Protein AF-A0A564S3S3-F1 (afdb_monomer)

Radius of gyration: 20.47 Å; Cα contacts (8 Å, |Δi|>4): 289; chains: 1; bounding box: 47×41×64 Å

Sequence (214 aa):
MKKVRKYLARIIACILSMATLLVVAPVANASVPDAQSDGYVPCAVPSVDTELENLLWKIVDVGEYFSFEGDRLTVSLSEEQLKTDYGFSDAEYVFLVDNVLNPPTEDIQDIESLPTIYASCSGVYISYIDFTVGFTAALFAASSVSPAALAAAFTAVASAISGPVGTIIAGGVAVLGIGFFADLATKIIGAVAQGKGVCLTLAWEFPPLKSEIM

Organism: Bifidobacterium longum subsp. infantis (NCBI:txid1682)

Foldseek 3Di:
DVVVVVVVVVVVVVVVVVPPDPPPDPPPPPPPPPPPDPPDDAPPQDADDPVLLLLLVLLLVQLLQWDDPFLFIDGPDDPCCSCPVSNDDPVSVCCLVCQQRPQDPDPLPPPPDQDPDDDVFSAHKQALVNCVDHSVVSLLSSLVNALSSNLRSQSSSLVRDDDSLSVQSSCTSVLQNSVNSPVVSVLSPVLNVVNWIKHWHADPDPSRIDIDTD

Structure (mmCIF, N/CA/C/O backbone):
data_AF-A0A564S3S3-F1
#
_entry.id   AF-A0A564S3S3-F1
#
loop_
_atom_site.group_PDB
_atom_site.id
_atom_site.type_symbol
_atom_site.label_atom_id
_atom_site.label_alt_id
_atom_site.label_comp_id
_atom_site.label_asym_id
_atom_site.label_entity_id
_atom_site.label_seq_id
_atom_site.pdbx_PDB_ins_code
_atom_site.Cartn_x
_atom_site.Cartn_y
_atom_site.Cartn_z
_atom_site.occupancy
_atom_site.B_iso_or_equiv
_atom_site.auth_seq_id
_atom_site.auth_comp_id
_atom_site.auth_asym_id
_atom_site.auth_atom_id
_atom_site.pdbx_PDB_model_num
ATOM 1 N N . MET A 1 1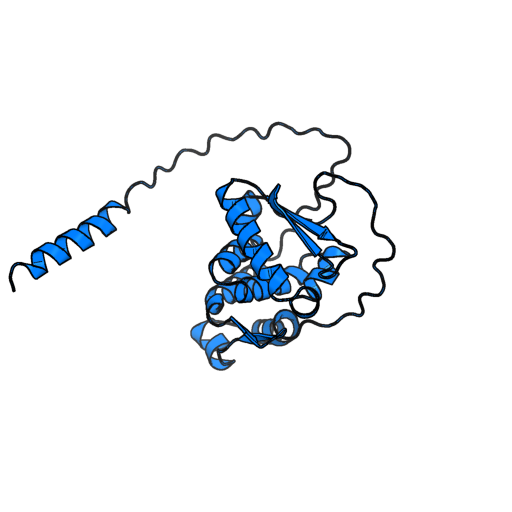 ? 23.053 -25.509 35.587 1.00 51.56 1 MET A N 1
ATOM 2 C CA . MET A 1 1 ? 22.698 -24.074 35.433 1.00 51.56 1 MET A CA 1
ATOM 3 C C . MET A 1 1 ? 23.827 -23.150 34.926 1.00 51.56 1 MET A C 1
ATOM 5 O O . MET A 1 1 ? 23.512 -22.119 34.352 1.00 51.56 1 MET A O 1
ATOM 9 N N . LYS A 1 2 ? 25.130 -23.483 35.039 1.00 44.03 2 LYS A N 1
ATOM 10 C CA . LYS A 1 2 ? 26.231 -22.613 34.537 1.00 44.03 2 LYS A CA 1
ATOM 11 C C . LYS A 1 2 ? 26.508 -22.672 33.017 1.00 44.03 2 LYS A C 1
ATOM 13 O O . LYS A 1 2 ? 27.094 -21.736 32.485 1.00 44.03 2 LYS A O 1
ATOM 18 N N . LYS A 1 3 ? 26.096 -23.732 32.304 1.00 44.31 3 LYS A N 1
ATOM 19 C CA . LYS A 1 3 ? 26.320 -23.866 30.845 1.00 44.31 3 LYS A CA 1
ATOM 20 C C . LYS A 1 3 ? 25.333 -23.048 29.995 1.00 44.31 3 LYS A C 1
ATOM 22 O O . LYS A 1 3 ? 25.752 -22.455 29.013 1.00 44.31 3 LYS A O 1
ATOM 27 N N . VAL A 1 4 ? 24.073 -22.922 30.418 1.00 48.22 4 VAL A N 1
ATOM 28 C CA . VAL A 1 4 ? 23.027 -22.180 29.680 1.00 48.22 4 VAL A CA 1
ATOM 29 C C . VAL A 1 4 ? 23.296 -20.663 29.671 1.00 48.22 4 VAL A C 1
ATOM 31 O O . VAL A 1 4 ? 23.146 -20.017 28.639 1.00 48.22 4 VAL A O 1
ATOM 34 N N . ARG A 1 5 ? 23.842 -20.106 30.766 1.00 43.06 5 ARG A N 1
ATOM 35 C CA . ARG A 1 5 ? 24.278 -18.694 30.834 1.00 43.06 5 ARG A CA 1
ATOM 36 C C . ARG A 1 5 ? 25.428 -18.347 29.878 1.00 43.06 5 ARG A C 1
ATOM 38 O O . ARG A 1 5 ? 25.493 -17.217 29.413 1.00 43.06 5 ARG A O 1
ATOM 45 N N . LYS A 1 6 ? 26.318 -19.298 29.556 1.00 46.81 6 LYS A N 1
ATOM 46 C CA . LYS A 1 6 ? 27.410 -19.072 28.585 1.00 46.81 6 LYS A CA 1
ATOM 47 C C . LYS A 1 6 ? 26.921 -19.066 27.133 1.00 46.81 6 LYS A C 1
ATOM 49 O O . LYS A 1 6 ? 27.525 -18.386 26.312 1.00 46.81 6 LYS A O 1
ATOM 54 N N . TYR A 1 7 ? 25.847 -19.794 26.827 1.00 46.72 7 TYR A N 1
ATOM 55 C CA . TYR A 1 7 ? 25.241 -19.797 25.493 1.00 46.72 7 TYR A CA 1
ATOM 56 C C . TYR A 1 7 ? 24.404 -18.536 25.242 1.00 46.72 7 TYR A C 1
ATOM 58 O O . TYR A 1 7 ? 24.563 -17.910 24.201 1.00 46.72 7 TYR A O 1
ATOM 66 N N . LEU A 1 8 ? 23.624 -18.086 26.231 1.00 48.09 8 LEU A N 1
ATOM 67 C CA . LEU A 1 8 ? 22.872 -16.825 26.149 1.00 48.09 8 LEU A CA 1
ATOM 68 C C . LEU A 1 8 ? 23.781 -15.594 25.993 1.00 48.09 8 LEU A C 1
ATOM 70 O O . LEU A 1 8 ? 23.505 -14.736 25.163 1.00 48.09 8 LEU A O 1
ATOM 74 N N . ALA A 1 9 ? 24.914 -15.541 26.703 1.00 46.22 9 ALA A N 1
ATOM 75 C CA . ALA A 1 9 ? 25.875 -14.443 26.559 1.00 46.22 9 ALA A CA 1
ATOM 76 C C . ALA A 1 9 ? 26.553 -14.395 25.174 1.00 46.22 9 ALA A C 1
ATOM 78 O O . ALA A 1 9 ? 26.921 -13.321 24.710 1.00 46.22 9 ALA A O 1
ATOM 79 N N . ARG A 1 10 ? 26.703 -15.542 24.494 1.00 48.59 10 ARG A N 1
ATOM 80 C CA . ARG A 1 10 ? 27.265 -15.603 23.134 1.00 48.59 10 ARG A CA 1
ATOM 81 C C . ARG A 1 10 ? 26.260 -15.193 22.060 1.00 48.59 10 ARG A C 1
ATOM 83 O O . ARG A 1 10 ? 26.657 -14.543 21.105 1.00 48.59 10 ARG A O 1
ATOM 90 N N . ILE A 1 11 ? 24.978 -15.511 22.238 1.00 52.41 11 ILE A N 1
ATOM 91 C CA . ILE A 1 11 ? 23.919 -15.112 21.295 1.00 52.41 11 ILE A CA 1
ATOM 92 C C . ILE A 1 11 ? 23.678 -13.597 21.371 1.00 52.41 11 ILE A C 1
ATOM 94 O O . ILE A 1 11 ? 23.595 -12.943 20.337 1.00 52.41 11 ILE A O 1
ATOM 98 N N . ILE A 1 12 ? 23.687 -13.014 22.576 1.00 51.81 12 ILE A N 1
ATOM 99 C CA . ILE A 1 12 ? 23.571 -11.556 22.757 1.00 51.81 12 ILE A CA 1
ATOM 100 C C . ILE A 1 12 ? 24.795 -10.824 22.170 1.00 51.81 12 ILE A C 1
ATOM 102 O O . ILE A 1 12 ? 24.643 -9.769 21.562 1.00 51.81 12 ILE A O 1
ATOM 106 N N . ALA A 1 13 ? 25.996 -11.409 22.255 1.00 43.31 13 ALA A N 1
ATOM 107 C CA . ALA A 1 13 ? 27.196 -10.843 21.632 1.00 43.31 13 ALA A CA 1
ATOM 108 C C . ALA A 1 13 ? 27.172 -10.897 20.089 1.00 43.31 13 ALA A C 1
ATOM 110 O O . 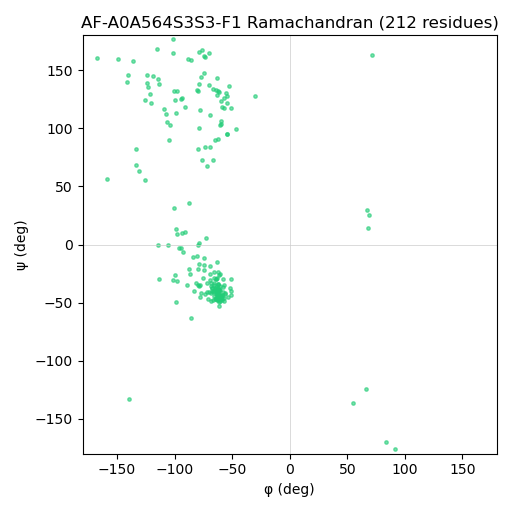ALA A 1 13 ? 27.713 -9.999 19.449 1.00 43.31 13 ALA A O 1
ATOM 111 N N . CYS A 1 14 ? 26.522 -11.896 19.481 1.00 41.00 14 CYS A N 1
ATOM 112 C CA . CYS A 1 14 ? 26.370 -11.960 18.022 1.00 41.00 14 CYS A CA 1
ATOM 113 C C . CYS A 1 14 ? 25.382 -10.916 17.483 1.00 41.00 14 CYS A C 1
ATOM 115 O O . CYS A 1 14 ? 25.611 -10.387 16.401 1.00 41.00 14 CYS A O 1
ATOM 117 N N . ILE A 1 15 ? 24.336 -10.571 18.242 1.00 48.75 15 ILE A N 1
ATOM 118 C CA . ILE A 1 15 ? 23.351 -9.558 17.826 1.00 48.75 15 ILE A CA 1
ATOM 119 C C . ILE A 1 15 ? 23.899 -8.136 18.058 1.00 48.75 15 ILE A C 1
ATOM 121 O O . ILE A 1 15 ? 23.704 -7.261 17.220 1.00 48.75 15 ILE A O 1
ATOM 125 N N . LEU A 1 16 ? 24.684 -7.908 19.122 1.00 40.72 16 LEU A N 1
ATOM 126 C CA . LEU A 1 16 ? 25.353 -6.616 19.350 1.00 40.72 16 LEU A CA 1
ATOM 127 C C . LEU A 1 16 ? 26.567 -6.360 18.440 1.00 40.72 16 LEU A C 1
ATOM 129 O O . LEU A 1 16 ? 26.915 -5.205 18.220 1.00 40.72 16 LEU A O 1
ATOM 133 N N . SER A 1 17 ? 27.199 -7.395 17.877 1.00 38.41 17 SER A N 1
ATOM 134 C CA . SER A 1 17 ? 28.335 -7.221 16.953 1.00 38.41 17 SER A CA 1
ATOM 135 C C . SER A 1 17 ? 27.919 -6.864 15.521 1.00 38.41 17 SER A C 1
ATOM 137 O O . SER A 1 17 ? 28.784 -6.517 14.718 1.00 38.41 17 SER A O 1
ATOM 139 N N . MET A 1 18 ? 26.629 -6.945 15.187 1.00 42.50 18 MET A N 1
ATOM 140 C CA . MET A 1 18 ? 26.110 -6.587 13.860 1.00 42.50 18 MET A CA 1
ATOM 141 C C . MET A 1 18 ? 25.595 -5.135 13.801 1.00 42.50 18 MET A C 1
ATOM 143 O O . MET A 1 18 ? 25.221 -4.660 12.735 1.00 42.50 18 MET A O 1
ATOM 147 N N . ALA A 1 19 ? 25.624 -4.410 14.929 1.00 44.41 19 ALA A N 1
ATOM 148 C CA . ALA A 1 19 ? 25.091 -3.052 15.070 1.00 44.41 19 ALA A CA 1
ATOM 149 C C . ALA A 1 19 ? 26.141 -1.923 14.957 1.00 44.41 19 ALA A C 1
ATOM 151 O O . ALA A 1 19 ? 25.819 -0.764 15.203 1.00 44.41 19 ALA A O 1
ATOM 152 N N . THR A 1 20 ? 27.389 -2.204 14.570 1.00 45.41 20 THR A N 1
ATOM 153 C CA . THR A 1 20 ? 28.404 -1.152 14.368 1.00 45.41 20 THR A CA 1
ATOM 154 C C . THR A 1 20 ? 29.161 -1.345 13.065 1.00 45.41 20 THR A C 1
ATOM 156 O O . THR A 1 20 ? 30.262 -1.884 13.059 1.00 45.41 20 THR A O 1
ATOM 159 N N . LEU A 1 21 ? 28.560 -0.884 11.969 1.00 37.53 21 LEU A N 1
ATOM 160 C CA . LEU A 1 21 ? 29.248 -0.403 10.765 1.00 37.53 21 LEU A CA 1
ATOM 161 C C . LEU A 1 21 ? 28.285 0.513 9.986 1.00 37.53 21 LEU A C 1
ATOM 163 O O . LEU A 1 21 ? 27.996 0.307 8.814 1.00 37.53 21 LEU A O 1
ATOM 167 N N . LEU A 1 22 ? 27.792 1.563 10.653 1.00 36.25 22 LEU A N 1
ATOM 168 C CA . LEU A 1 22 ? 27.404 2.789 9.955 1.00 36.25 22 LEU A CA 1
ATOM 169 C C . LEU A 1 22 ? 28.704 3.500 9.560 1.00 36.25 22 LEU A C 1
ATOM 171 O O . LEU A 1 22 ? 29.215 4.361 10.273 1.00 36.25 22 LEU A O 1
ATOM 175 N N . VAL A 1 23 ? 29.277 3.094 8.429 1.00 34.69 23 VAL A N 1
ATOM 176 C CA . VAL A 1 23 ? 30.159 3.989 7.684 1.00 34.69 23 VAL A CA 1
ATOM 177 C C . VAL A 1 23 ? 29.222 4.918 6.936 1.00 34.69 23 VAL A C 1
ATOM 179 O O . VAL A 1 23 ? 28.651 4.545 5.915 1.00 34.69 23 VAL A O 1
ATOM 182 N N . VAL A 1 24 ? 29.035 6.123 7.468 1.00 43.31 24 VAL A N 1
ATOM 183 C CA . VAL A 1 24 ? 28.556 7.242 6.659 1.00 43.31 24 VAL A CA 1
ATOM 184 C C . VAL A 1 24 ? 29.663 7.497 5.643 1.00 43.31 24 VAL A C 1
ATOM 186 O O . VAL A 1 24 ? 30.634 8.199 5.922 1.00 43.31 24 VAL A O 1
ATOM 189 N N . ALA A 1 25 ? 29.582 6.835 4.490 1.00 34.41 25 ALA A N 1
ATOM 190 C CA . ALA A 1 25 ? 30.352 7.264 3.343 1.00 34.41 25 ALA A CA 1
ATOM 191 C C . ALA A 1 25 ? 29.851 8.675 3.000 1.00 34.41 25 ALA A C 1
ATOM 193 O O . ALA A 1 25 ? 28.633 8.880 2.954 1.00 34.41 25 ALA A O 1
ATOM 194 N N . PRO A 1 26 ? 30.734 9.6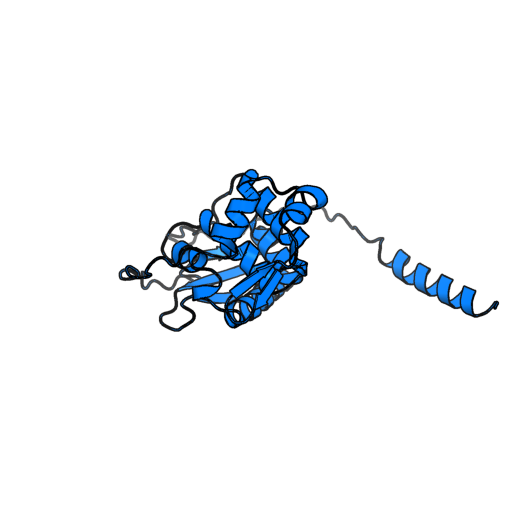66 2.790 1.00 35.78 26 PRO A N 1
ATOM 195 C CA . PRO A 1 26 ? 30.295 10.891 2.152 1.00 35.78 26 PRO A CA 1
ATOM 196 C C . PRO A 1 26 ? 29.645 10.484 0.831 1.00 35.78 26 PRO A C 1
ATOM 198 O O . PRO A 1 26 ? 30.240 9.726 0.060 1.00 35.78 26 PRO A O 1
ATOM 201 N N . VAL A 1 27 ? 28.418 10.947 0.598 1.00 37.12 27 VAL A N 1
ATOM 202 C CA . VAL A 1 27 ? 27.808 10.933 -0.727 1.00 37.12 27 VAL A CA 1
ATOM 203 C C . VAL A 1 27 ? 28.776 11.662 -1.653 1.00 37.12 27 VAL A C 1
ATOM 205 O O . VAL A 1 27 ? 28.836 12.887 -1.702 1.00 37.12 27 VAL A O 1
ATOM 208 N N . ALA A 1 28 ? 29.628 10.903 -2.338 1.00 30.55 28 ALA A N 1
ATOM 209 C CA . ALA A 1 28 ? 30.254 11.399 -3.538 1.00 30.55 28 ALA A CA 1
ATOM 210 C C . ALA A 1 28 ? 29.078 11.736 -4.448 1.00 30.55 28 ALA A C 1
ATOM 212 O O . ALA A 1 28 ? 28.270 10.850 -4.727 1.00 30.55 28 ALA A O 1
ATOM 213 N N . ASN A 1 29 ? 28.941 13.011 -4.820 1.00 37.81 29 ASN A N 1
ATOM 214 C CA . ASN A 1 29 ? 28.028 13.439 -5.868 1.00 37.81 29 ASN A CA 1
ATOM 215 C C . ASN A 1 29 ? 28.238 12.497 -7.053 1.00 37.81 29 ASN A C 1
ATOM 217 O O . ASN A 1 29 ? 29.198 12.659 -7.811 1.00 37.81 29 ASN A O 1
ATOM 221 N N . ALA A 1 30 ? 27.361 11.503 -7.193 1.00 30.91 30 ALA A N 1
ATOM 222 C CA . ALA A 1 30 ? 27.202 10.799 -8.438 1.00 30.91 30 ALA A CA 1
ATOM 223 C C . ALA A 1 30 ? 26.766 11.892 -9.401 1.00 30.91 30 ALA A C 1
ATOM 225 O O . ALA A 1 30 ? 25.655 12.413 -9.326 1.00 30.91 30 ALA A O 1
ATOM 226 N N . SER A 1 31 ? 27.714 12.339 -10.216 1.00 33.47 31 SER A N 1
ATOM 227 C CA . SER A 1 31 ? 27.409 13.145 -11.377 1.00 33.47 31 SER A CA 1
ATOM 228 C C . SER A 1 31 ? 26.494 12.251 -12.193 1.00 33.47 31 SER A C 1
ATOM 230 O O . SER A 1 31 ? 26.945 11.242 -12.734 1.00 33.47 31 SER A O 1
ATOM 232 N N . VAL A 1 32 ? 25.196 12.551 -12.164 1.00 36.44 32 VAL A N 1
ATOM 233 C CA . VAL A 1 32 ? 24.233 11.975 -13.093 1.00 36.44 32 VAL A CA 1
ATOM 234 C C . VAL A 1 32 ? 24.854 12.202 -14.468 1.00 36.44 32 VAL A C 1
ATOM 236 O O . VAL A 1 32 ? 25.135 13.359 -14.796 1.00 36.44 32 VAL A O 1
ATOM 239 N N . PRO A 1 33 ? 25.187 11.154 -15.243 1.00 30.36 33 PRO A N 1
ATOM 240 C CA . PRO A 1 33 ? 25.500 11.367 -16.638 1.00 30.36 33 PRO A CA 1
ATOM 241 C C . PRO A 1 33 ? 24.260 12.035 -17.210 1.00 30.36 33 PRO A C 1
ATOM 243 O O . PRO A 1 33 ? 23.175 11.459 -17.128 1.00 30.36 33 PRO A O 1
ATOM 246 N N . ASP A 1 34 ? 24.421 13.266 -17.687 1.00 29.88 34 ASP A N 1
ATOM 247 C CA . ASP A 1 34 ? 23.393 14.008 -18.399 1.00 29.88 34 ASP A CA 1
ATOM 248 C C . ASP A 1 34 ? 22.943 13.121 -19.562 1.00 29.88 34 ASP A C 1
ATOM 250 O O . ASP A 1 34 ? 23.580 13.047 -20.615 1.00 29.88 34 ASP A O 1
ATOM 254 N N . ALA A 1 35 ? 21.870 12.367 -19.345 1.00 36.00 35 ALA A N 1
ATOM 255 C CA . ALA A 1 35 ? 21.147 11.711 -20.405 1.00 36.00 35 ALA A CA 1
ATOM 256 C C . ALA A 1 35 ? 20.334 12.811 -21.086 1.00 36.00 35 ALA A C 1
ATOM 258 O O . ALA A 1 35 ? 19.117 12.898 -20.943 1.00 36.00 35 ALA A O 1
ATOM 259 N N . GLN A 1 36 ? 21.028 13.672 -21.833 1.00 39.41 36 GLN A N 1
ATOM 260 C CA . GLN A 1 36 ? 20.418 14.342 -22.968 1.00 39.41 36 GLN A CA 1
ATOM 261 C C . GLN A 1 36 ? 20.018 13.245 -23.956 1.00 39.41 36 GLN A C 1
ATOM 263 O O . GLN A 1 36 ? 20.806 12.813 -24.794 1.00 39.41 36 GLN A O 1
ATOM 268 N N . SER A 1 37 ? 18.790 12.761 -23.809 1.00 34.84 37 SER A N 1
ATOM 269 C CA . SER A 1 37 ? 18.095 11.974 -24.814 1.00 34.84 37 SER A CA 1
ATOM 270 C C . SER A 1 37 ? 16.826 12.728 -25.176 1.00 34.84 37 SER A C 1
ATOM 272 O O . SER A 1 37 ? 16.008 13.038 -24.309 1.00 34.84 37 SER A O 1
ATOM 274 N N . ASP A 1 38 ? 16.721 13.041 -26.464 1.00 35.91 38 ASP A N 1
ATOM 275 C CA . ASP A 1 38 ? 15.601 13.685 -27.144 1.00 35.91 38 ASP A CA 1
ATOM 276 C C . ASP A 1 38 ? 14.230 13.381 -26.520 1.00 35.91 38 ASP A C 1
ATOM 278 O O . ASP A 1 38 ? 13.842 12.223 -26.365 1.00 35.91 38 ASP A O 1
ATOM 282 N N . GLY A 1 39 ? 13.467 14.437 -26.226 1.00 31.91 39 GLY A N 1
ATOM 283 C CA . GLY A 1 39 ? 12.011 14.361 -26.051 1.00 31.91 39 GLY A CA 1
ATOM 284 C C . GLY A 1 39 ? 11.492 13.595 -24.831 1.00 31.91 39 GLY A C 1
ATOM 285 O O . GLY A 1 39 ? 10.301 13.298 -24.777 1.00 31.91 39 GLY A O 1
ATOM 286 N N . TYR A 1 40 ? 12.344 13.286 -23.855 1.00 40.06 40 TYR A N 1
ATOM 287 C CA . TYR A 1 40 ? 11.952 12.658 -22.596 1.00 40.06 40 TYR A CA 1
ATOM 288 C C . TYR A 1 40 ? 11.141 13.628 -21.721 1.00 40.06 40 TYR A C 1
ATOM 290 O O . TYR A 1 40 ? 11.681 14.599 -21.193 1.00 40.06 40 TYR A O 1
ATOM 298 N N . VAL A 1 41 ? 9.849 13.352 -21.528 1.00 36.12 41 VAL A N 1
ATOM 299 C CA . VAL A 1 41 ? 9.121 13.824 -20.346 1.00 36.12 41 VAL A CA 1
ATOM 300 C C . VAL A 1 41 ? 8.976 12.599 -19.448 1.00 36.12 41 VAL A C 1
ATOM 302 O O . VAL A 1 41 ? 8.167 11.728 -19.768 1.00 36.12 41 VAL A O 1
ATOM 305 N N . PRO A 1 42 ? 9.767 12.464 -18.369 1.00 41.06 42 PRO A N 1
ATOM 306 C CA . PRO A 1 42 ? 9.465 11.452 -17.375 1.00 41.06 42 PRO A CA 1
ATOM 307 C C . PRO A 1 42 ? 8.031 11.696 -16.912 1.00 41.06 42 PRO A C 1
ATOM 309 O O . PRO A 1 42 ? 7.702 12.817 -16.514 1.00 41.06 42 PRO A O 1
ATOM 312 N N . CYS A 1 43 ? 7.195 10.660 -16.891 1.00 44.97 43 CYS A N 1
ATOM 313 C CA . CYS A 1 43 ? 6.102 10.618 -15.927 1.00 44.97 43 CYS A CA 1
ATOM 314 C C . CYS A 1 43 ? 6.754 10.492 -14.546 1.00 44.97 43 CYS A C 1
ATOM 316 O O . CYS A 1 43 ? 6.817 9.411 -13.970 1.00 44.97 43 CYS A O 1
ATOM 318 N N . ALA A 1 44 ? 7.354 11.588 -14.080 1.00 50.56 44 ALA A N 1
ATOM 319 C CA . ALA A 1 44 ? 7.869 11.696 -12.737 1.00 50.56 44 ALA A CA 1
ATOM 320 C C . ALA A 1 44 ? 6.672 11.533 -11.813 1.00 50.56 44 ALA A C 1
ATOM 322 O O . ALA A 1 44 ? 5.628 12.158 -12.024 1.00 50.56 44 ALA A O 1
ATOM 323 N N . VAL A 1 45 ? 6.822 10.665 -10.821 1.00 56.09 45 VAL A N 1
ATOM 324 C CA . VAL A 1 45 ? 5.829 10.533 -9.770 1.00 56.09 45 VAL A CA 1
ATOM 325 C C . VAL A 1 45 ? 5.619 11.936 -9.174 1.00 56.09 45 VAL A C 1
ATOM 327 O O . VAL A 1 45 ? 6.603 12.568 -8.773 1.00 56.09 45 VAL A O 1
ATOM 330 N N . PRO A 1 46 ? 4.392 12.489 -9.187 1.00 59.38 46 PRO A N 1
ATOM 331 C CA . PRO A 1 46 ? 4.171 13.837 -8.687 1.00 59.38 46 PRO A CA 1
ATOM 332 C C . PRO A 1 46 ? 4.499 13.882 -7.197 1.00 59.38 46 PRO A C 1
ATOM 334 O O . PRO A 1 46 ? 4.217 12.936 -6.466 1.00 59.38 46 PRO A O 1
ATOM 337 N N . SER A 1 47 ? 5.084 14.985 -6.731 1.00 61.62 47 SER A N 1
ATOM 338 C CA . SER A 1 47 ? 5.223 15.221 -5.295 1.00 61.62 47 SER A CA 1
ATOM 339 C C . SER A 1 47 ? 3.832 15.249 -4.664 1.00 61.62 47 SER A C 1
ATOM 341 O O . SER A 1 47 ? 2.995 16.051 -5.085 1.00 61.62 47 SER A O 1
ATOM 343 N N . VAL A 1 48 ? 3.594 14.402 -3.670 1.00 70.50 48 VAL A N 1
ATOM 344 C CA . VAL A 1 48 ? 2.365 14.445 -2.871 1.00 70.50 48 VAL A CA 1
ATOM 345 C C . VAL A 1 48 ? 2.508 15.441 -1.731 1.00 70.50 48 VAL A C 1
ATOM 347 O O . VAL A 1 48 ? 3.622 15.796 -1.335 1.00 70.50 48 VAL A O 1
ATOM 350 N N . ASP A 1 49 ? 1.379 15.908 -1.209 1.00 77.88 49 ASP A N 1
ATOM 351 C CA . ASP A 1 49 ? 1.386 16.666 0.032 1.00 77.88 49 ASP A CA 1
ATOM 352 C C . ASP A 1 49 ? 1.720 15.773 1.242 1.00 77.88 49 ASP A C 1
ATOM 354 O O . ASP A 1 49 ? 1.701 14.540 1.197 1.00 77.88 49 ASP A O 1
ATOM 358 N N . THR A 1 50 ? 2.056 16.429 2.350 1.00 83.06 50 THR A N 1
ATOM 359 C CA . THR A 1 50 ? 2.432 15.764 3.600 1.00 83.06 50 THR A CA 1
ATOM 360 C C . THR A 1 50 ? 1.273 14.978 4.220 1.00 83.06 50 THR A C 1
ATOM 362 O O . THR A 1 50 ? 1.516 14.053 4.990 1.00 83.06 50 THR A O 1
ATOM 365 N N . GLU A 1 51 ? 0.019 15.319 3.913 1.00 84.06 51 GLU A N 1
ATOM 366 C CA . GLU A 1 51 ? -1.145 14.615 4.461 1.00 84.06 51 GLU A CA 1
ATOM 367 C C . GLU A 1 51 ? -1.263 13.220 3.846 1.00 84.06 51 GLU A C 1
ATOM 369 O O . GLU A 1 51 ? -1.363 12.234 4.580 1.00 84.06 51 GLU A O 1
ATOM 374 N N . LEU A 1 52 ? -1.142 13.116 2.520 1.00 82.81 52 LEU A N 1
ATOM 375 C CA . LEU A 1 52 ? -1.145 11.833 1.827 1.00 82.81 52 LEU A CA 1
ATOM 376 C C . LEU A 1 52 ? 0.077 10.983 2.196 1.00 82.81 52 LEU A C 1
ATOM 378 O O . LEU A 1 52 ? -0.060 9.781 2.420 1.00 82.81 52 LEU A O 1
ATOM 382 N N . GLU A 1 53 ? 1.263 11.585 2.325 1.00 86.00 53 GLU A N 1
ATOM 383 C CA . GLU A 1 53 ? 2.458 10.858 2.779 1.00 86.00 53 GLU A CA 1
ATOM 384 C C . GLU A 1 53 ? 2.274 10.272 4.191 1.00 86.00 53 GLU A C 1
ATOM 386 O O . GLU A 1 53 ? 2.583 9.102 4.423 1.00 86.00 53 GLU A O 1
ATOM 391 N N . ASN A 1 54 ? 1.715 11.047 5.125 1.00 89.81 54 ASN A N 1
ATOM 392 C CA . ASN A 1 54 ? 1.437 10.573 6.482 1.00 89.81 54 ASN A CA 1
ATOM 393 C C . ASN A 1 54 ? 0.411 9.436 6.499 1.00 89.81 54 ASN A C 1
ATOM 395 O O . ASN A 1 54 ? 0.592 8.454 7.222 1.00 89.81 54 ASN A O 1
ATOM 399 N N . LEU A 1 55 ? -0.651 9.548 5.699 1.00 90.38 55 LEU A N 1
ATOM 400 C CA . LEU A 1 55 ? -1.654 8.496 5.571 1.00 90.38 55 LEU A CA 1
ATOM 401 C C . LEU A 1 55 ? -1.036 7.192 5.054 1.00 90.38 55 LEU A C 1
ATOM 403 O O . LEU A 1 55 ? -1.320 6.122 5.590 1.00 90.38 55 LEU A O 1
ATOM 407 N N . LEU A 1 56 ? -0.159 7.270 4.050 1.00 90.19 56 LEU A N 1
ATOM 408 C CA . LEU A 1 56 ? 0.525 6.094 3.516 1.00 90.19 56 LEU A CA 1
ATOM 409 C C . LEU A 1 56 ? 1.358 5.393 4.586 1.00 90.19 56 LEU A C 1
ATOM 411 O O . LEU A 1 56 ? 1.269 4.175 4.710 1.00 90.19 56 LEU A O 1
ATOM 415 N N . TRP A 1 57 ? 2.102 6.138 5.403 1.00 92.19 57 TRP A N 1
ATOM 416 C CA . TRP A 1 57 ? 2.867 5.544 6.501 1.00 92.19 57 TRP A CA 1
ATOM 417 C C . TRP A 1 57 ? 1.981 4.904 7.571 1.00 92.19 57 TRP A C 1
ATOM 419 O O . TRP A 1 57 ? 2.294 3.805 8.018 1.00 92.19 57 TRP A O 1
ATOM 429 N N . LYS A 1 58 ? 0.824 5.492 7.899 1.00 94.31 58 LYS A N 1
ATOM 430 C CA . LYS A 1 58 ? -0.154 4.841 8.789 1.00 94.31 58 LYS A CA 1
ATOM 431 C C . LYS A 1 58 ? -0.701 3.538 8.200 1.00 94.31 58 LYS A C 1
ATOM 433 O O . LYS A 1 58 ? -0.886 2.568 8.930 1.00 94.31 58 LYS A O 1
ATOM 438 N N . ILE A 1 59 ? -0.939 3.492 6.886 1.00 93.88 59 ILE A N 1
ATOM 439 C CA . ILE A 1 59 ? -1.337 2.263 6.178 1.00 93.88 59 ILE A CA 1
ATOM 440 C C . ILE A 1 59 ? -0.223 1.209 6.260 1.00 93.88 59 ILE A C 1
ATOM 442 O O . ILE A 1 59 ? -0.515 0.036 6.485 1.00 93.88 59 ILE A O 1
ATOM 446 N N . VAL A 1 60 ? 1.047 1.604 6.124 1.00 93.62 60 VAL A N 1
ATOM 447 C CA . VAL A 1 60 ? 2.183 0.686 6.317 1.00 93.62 60 VAL A CA 1
ATOM 448 C C . VAL A 1 60 ? 2.245 0.164 7.753 1.00 93.62 60 VAL A C 1
ATOM 450 O O . VAL A 1 60 ? 2.441 -1.036 7.941 1.00 93.62 60 VAL A O 1
ATOM 453 N N . ASP A 1 61 ? 2.038 1.023 8.752 1.00 94.69 61 ASP A N 1
ATOM 454 C CA . ASP A 1 61 ? 2.102 0.655 10.173 1.00 94.69 61 ASP A CA 1
ATOM 455 C C . ASP A 1 61 ? 1.049 -0.391 10.560 1.00 94.69 61 ASP A C 1
ATOM 457 O O . ASP A 1 61 ? 1.323 -1.287 11.359 1.00 94.69 61 ASP A O 1
ATOM 461 N N . VAL A 1 62 ? -0.141 -0.331 9.954 1.00 96.31 62 VAL A N 1
ATOM 462 C CA . VAL A 1 62 ? -1.186 -1.359 10.121 1.00 96.31 62 VAL A CA 1
ATOM 463 C C . VAL A 1 62 ? -1.099 -2.476 9.074 1.00 96.31 62 VAL A C 1
ATOM 465 O O . VAL A 1 62 ? -1.987 -3.324 8.983 1.00 96.31 62 VAL A O 1
ATOM 468 N N . GLY A 1 63 ? -0.008 -2.513 8.304 1.00 93.44 63 GLY A N 1
ATOM 469 C CA . GL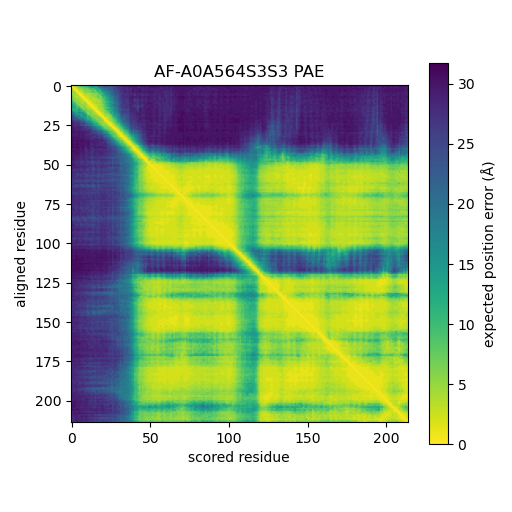Y A 1 63 ? 0.229 -3.409 7.175 1.00 93.44 63 GLY A CA 1
ATOM 470 C C . GLY A 1 63 ? -0.012 -4.891 7.479 1.00 93.44 63 GLY A C 1
ATOM 471 O O . GLY A 1 63 ? -0.568 -5.625 6.662 1.00 93.44 63 GLY A O 1
ATOM 472 N N . GLU A 1 64 ? 0.392 -5.334 8.671 1.00 94.88 64 GLU A N 1
ATOM 473 C CA . GLU A 1 64 ? 0.277 -6.731 9.111 1.00 94.88 64 GLU A CA 1
ATOM 474 C C . GLU A 1 64 ? -1.171 -7.183 9.358 1.00 94.88 64 GLU A C 1
ATOM 476 O O . GLU A 1 64 ? -1.447 -8.383 9.373 1.00 94.88 64 GLU A O 1
ATOM 481 N N . TYR A 1 65 ? -2.095 -6.233 9.518 1.00 96.56 65 TYR A N 1
ATOM 482 C CA . TYR A 1 65 ? -3.515 -6.492 9.754 1.00 96.56 65 TYR A CA 1
ATOM 483 C C . TYR A 1 65 ? -4.335 -6.513 8.463 1.00 96.56 65 TYR A C 1
ATOM 485 O O . TYR A 1 65 ? -5.522 -6.852 8.509 1.00 96.56 65 TYR A O 1
ATOM 493 N N . PHE A 1 66 ? -3.732 -6.169 7.318 1.00 96.50 66 PHE A N 1
ATOM 494 C CA . PHE A 1 66 ? -4.382 -6.338 6.024 1.00 96.50 66 PHE A CA 1
ATOM 495 C C . PHE A 1 66 ? -4.313 -7.784 5.552 1.00 96.50 66 PHE A C 1
ATOM 497 O O . PHE A 1 66 ? -3.277 -8.448 5.612 1.00 96.50 66 PHE A O 1
ATOM 504 N N . SER A 1 67 ? -5.421 -8.256 4.996 1.00 94.44 67 SER A N 1
ATOM 505 C CA . SER A 1 67 ? -5.497 -9.572 4.376 1.00 94.44 67 SER A CA 1
ATOM 506 C C . SER A 1 67 ? -6.505 -9.596 3.234 1.00 94.44 67 SER A C 1
ATOM 508 O O . SER A 1 67 ? -7.393 -8.744 3.139 1.00 94.44 67 SER A O 1
ATOM 510 N N . PHE A 1 68 ? -6.350 -10.583 2.355 1.00 91.94 68 PHE A N 1
ATOM 511 C CA . PHE A 1 68 ? -7.303 -10.844 1.287 1.00 91.94 68 PHE A CA 1
ATOM 512 C C . PHE A 1 68 ? -8.321 -11.896 1.725 1.00 91.94 68 PHE A C 1
ATOM 514 O O . PHE A 1 68 ? -7.955 -13.012 2.094 1.00 91.94 68 PHE A O 1
ATOM 521 N N . GLU A 1 69 ? -9.600 -11.557 1.611 1.00 89.56 69 GLU A N 1
ATOM 522 C CA . GLU A 1 69 ? -10.713 -12.499 1.682 1.00 89.56 69 GLU A CA 1
ATOM 523 C C . GLU A 1 69 ? -11.253 -12.718 0.264 1.00 89.56 69 GLU A C 1
ATOM 525 O O . GLU A 1 69 ? -12.108 -11.976 -0.222 1.00 89.56 69 GLU A O 1
ATOM 530 N N . GLY A 1 70 ? -10.701 -13.714 -0.436 1.00 84.62 70 GLY A N 1
ATOM 531 C CA . GLY A 1 70 ? -10.903 -13.846 -1.882 1.00 84.62 70 GLY A CA 1
ATOM 532 C C . GLY A 1 70 ? -10.243 -12.677 -2.615 1.00 84.62 70 GLY A C 1
ATOM 533 O O . GLY A 1 70 ? -9.060 -12.421 -2.408 1.00 84.62 70 GLY A O 1
ATOM 534 N N . ASP A 1 71 ? -11.018 -11.949 -3.418 1.00 76.81 71 ASP A N 1
ATOM 535 C CA . ASP A 1 71 ? -10.558 -10.751 -4.136 1.00 76.81 71 ASP A CA 1
ATOM 536 C C . ASP A 1 71 ? -10.841 -9.446 -3.369 1.00 76.81 71 ASP A C 1
ATOM 538 O O . ASP A 1 71 ? -10.702 -8.355 -3.914 1.00 76.81 71 ASP A O 1
ATOM 542 N N . ARG A 1 72 ? -11.255 -9.531 -2.096 1.00 85.88 72 ARG A N 1
ATOM 543 C CA . ARG A 1 72 ? -11.528 -8.357 -1.260 1.00 85.88 72 ARG A CA 1
ATOM 544 C C . ARG A 1 72 ? -10.373 -8.077 -0.311 1.00 85.88 72 ARG A C 1
ATOM 546 O O . ARG A 1 72 ? -9.932 -8.970 0.410 1.00 85.88 72 ARG A O 1
ATOM 553 N N . LEU A 1 73 ? -9.941 -6.821 -0.257 1.00 92.19 73 LEU A N 1
ATOM 554 C CA . LEU A 1 73 ? -9.014 -6.342 0.762 1.00 92.19 73 LEU A CA 1
ATOM 555 C C . LEU A 1 73 ? -9.769 -6.055 2.062 1.00 92.19 73 LEU A C 1
ATOM 557 O O . LEU A 1 73 ? -10.819 -5.418 2.055 1.00 92.19 73 LEU A O 1
ATOM 561 N N . THR A 1 74 ? -9.237 -6.523 3.184 1.00 93.88 74 THR A N 1
ATOM 562 C CA . THR A 1 74 ? -9.822 -6.315 4.512 1.00 93.88 74 THR A CA 1
ATOM 563 C C . THR A 1 74 ? -8.743 -5.937 5.513 1.00 93.88 74 THR A C 1
ATOM 565 O O . THR A 1 74 ? -7.570 -6.244 5.304 1.00 93.88 74 THR A O 1
ATOM 568 N N . VAL A 1 75 ? -9.148 -5.296 6.609 1.00 96.75 75 VAL A N 1
ATOM 569 C CA . VAL A 1 75 ? -8.304 -5.020 7.776 1.00 96.75 75 VAL A CA 1
ATOM 570 C C . VAL A 1 75 ? -8.961 -5.631 9.011 1.00 96.75 75 VAL A C 1
ATOM 572 O O . VAL A 1 75 ? -10.174 -5.520 9.183 1.00 96.75 75 VAL A O 1
ATOM 575 N N . SER A 1 76 ? -8.186 -6.306 9.861 1.00 96.81 76 SER A N 1
ATOM 576 C CA . SER A 1 76 ? -8.734 -6.973 11.052 1.00 96.81 76 SER A CA 1
ATOM 577 C C . SER A 1 76 ? -8.906 -6.055 12.269 1.00 96.81 76 SER A C 1
ATOM 579 O O . SER A 1 76 ? -9.489 -6.477 13.266 1.00 96.81 76 SER A O 1
ATOM 581 N N . LEU A 1 77 ? -8.356 -4.839 12.223 1.00 97.44 77 LEU A N 1
ATOM 582 C CA . LEU A 1 77 ? -8.464 -3.845 13.295 1.00 97.44 77 LEU A CA 1
ATOM 583 C C . LEU A 1 77 ? -9.842 -3.177 13.288 1.00 97.44 77 LEU A C 1
ATOM 585 O O . LEU A 1 77 ? -10.398 -2.910 12.222 1.00 97.44 77 LEU A O 1
ATOM 589 N N . SER A 1 78 ? -10.372 -2.868 14.475 1.00 97.12 78 SER A N 1
ATOM 590 C CA . SER A 1 78 ? -11.586 -2.051 14.589 1.00 97.12 78 SER A CA 1
ATOM 591 C C . SER A 1 78 ? -11.307 -0.572 14.305 1.00 97.12 78 SER A C 1
ATOM 593 O O . SER A 1 78 ? -10.165 -0.112 14.382 1.00 97.12 78 SER A O 1
ATOM 595 N N . GLU A 1 79 ? -12.366 0.193 14.025 1.00 97.31 79 GLU A N 1
ATOM 596 C CA . GLU A 1 79 ? -12.293 1.652 13.890 1.00 97.31 79 GLU A CA 1
ATOM 597 C C . GLU A 1 79 ? -11.655 2.300 15.122 1.00 97.31 79 GLU A C 1
ATOM 599 O O . GLU A 1 79 ? -10.775 3.149 14.994 1.00 97.31 79 GLU A O 1
ATOM 604 N N . GLU A 1 80 ? -12.059 1.872 16.320 1.00 97.31 80 GLU A N 1
ATOM 605 C CA . GLU A 1 80 ? -11.503 2.390 17.565 1.00 97.31 80 GLU A CA 1
ATOM 606 C C . GLU A 1 80 ? -10.000 2.142 17.634 1.00 97.31 80 GLU A C 1
ATOM 608 O O . GLU A 1 80 ? -9.268 3.085 17.901 1.00 97.31 80 GLU A O 1
ATOM 613 N N . GLN A 1 81 ? -9.530 0.928 17.324 1.00 97.69 81 GLN A N 1
ATOM 614 C CA . GLN A 1 81 ? -8.097 0.611 17.343 1.00 97.69 81 GLN A CA 1
ATOM 615 C C . GLN A 1 81 ? -7.317 1.451 16.328 1.00 97.69 81 GLN A C 1
ATOM 617 O O . GLN A 1 81 ? -6.273 2.008 16.662 1.00 97.69 81 GLN A O 1
ATOM 622 N N . LEU A 1 82 ? -7.834 1.599 15.104 1.00 97.19 82 LEU A N 1
ATOM 623 C CA . LEU A 1 82 ? -7.214 2.444 14.079 1.00 97.19 82 LEU A CA 1
ATOM 624 C C . LEU A 1 82 ? -7.069 3.895 14.564 1.00 97.19 82 LEU A C 1
ATOM 626 O O . LEU A 1 82 ? -6.026 4.517 14.364 1.00 97.19 82 LEU A O 1
ATOM 630 N N . LYS A 1 83 ? -8.082 4.432 15.249 1.00 97.00 83 LYS A N 1
ATOM 631 C CA . LYS A 1 83 ? -8.071 5.815 15.741 1.00 97.00 83 LYS A CA 1
ATOM 632 C C . LYS A 1 83 ? -7.226 5.998 17.002 1.00 97.00 83 LYS A C 1
ATOM 634 O O . LYS A 1 83 ? -6.461 6.956 17.084 1.00 97.00 83 LYS A O 1
ATOM 639 N N . THR A 1 84 ? -7.349 5.111 17.989 1.00 95.75 84 THR A N 1
ATOM 640 C CA . THR A 1 84 ? -6.694 5.274 19.297 1.00 95.75 84 THR A CA 1
ATOM 641 C C . THR A 1 84 ? -5.251 4.806 19.299 1.00 95.75 84 THR A C 1
ATOM 643 O O . THR A 1 84 ? -4.408 5.467 19.904 1.00 95.75 84 THR A O 1
ATOM 646 N N . ASP A 1 85 ? -4.963 3.694 18.625 1.00 96.75 85 ASP A N 1
ATOM 647 C CA . ASP A 1 85 ? -3.671 3.015 18.733 1.00 96.75 85 ASP A CA 1
ATOM 648 C C . ASP A 1 85 ? -2.750 3.400 17.567 1.00 96.75 85 ASP A C 1
ATOM 650 O O . ASP A 1 85 ? -1.537 3.499 17.749 1.00 96.75 85 ASP A O 1
ATOM 654 N N . TYR A 1 86 ? -3.332 3.689 16.395 1.00 95.44 86 TYR A N 1
ATOM 655 C CA . TYR A 1 86 ? -2.607 4.038 15.163 1.00 95.44 86 TYR A CA 1
ATOM 656 C C . TYR A 1 86 ? -2.846 5.480 14.684 1.00 95.44 86 TYR A C 1
ATOM 658 O O . TYR A 1 86 ? -2.268 5.916 13.689 1.00 95.44 86 TYR A O 1
ATOM 666 N N . GLY A 1 87 ? -3.664 6.256 15.401 1.00 96.12 87 GLY A N 1
ATOM 667 C CA . GLY A 1 87 ? -3.804 7.695 15.177 1.00 96.12 87 GLY A CA 1
ATOM 668 C C . GLY A 1 87 ? -4.478 8.086 13.860 1.00 96.12 87 GLY A C 1
ATOM 669 O O . GLY A 1 87 ? -4.220 9.182 13.354 1.00 96.12 87 GLY A O 1
ATOM 670 N N . PHE A 1 88 ? -5.317 7.226 13.278 1.00 96.81 88 PHE A N 1
ATOM 671 C CA . PHE A 1 88 ? -6.182 7.624 12.166 1.00 96.81 88 PHE A CA 1
ATOM 672 C C . PHE A 1 88 ? -7.181 8.693 12.638 1.00 96.81 88 PHE A C 1
ATOM 674 O O . PHE A 1 88 ? -7.823 8.559 13.677 1.00 96.81 88 PHE A O 1
ATOM 681 N N . SER A 1 89 ? -7.326 9.766 11.871 1.00 96.50 89 SER A N 1
ATOM 682 C CA . SER A 1 89 ? -8.423 10.723 12.009 1.00 96.50 89 SER A CA 1
ATOM 683 C C . SER A 1 89 ? -9.717 10.158 11.419 1.00 96.50 89 SER A C 1
ATOM 685 O O . SER A 1 89 ? -9.706 9.167 10.687 1.00 96.50 89 SER A O 1
ATOM 687 N N . ASP A 1 90 ? -10.850 10.812 11.696 1.00 96.19 90 ASP A N 1
ATOM 688 C CA . ASP A 1 90 ? -12.134 10.439 11.090 1.00 96.19 90 ASP A CA 1
ATOM 689 C C . ASP A 1 90 ? -12.070 10.456 9.555 1.00 96.19 90 ASP A C 1
ATOM 691 O O . ASP A 1 90 ? -12.560 9.534 8.909 1.00 96.19 90 ASP A O 1
ATOM 695 N N . ALA A 1 91 ? -11.418 11.468 8.972 1.00 93.50 91 ALA A N 1
ATOM 696 C CA . ALA A 1 91 ? -11.273 11.596 7.524 1.00 93.50 91 ALA A CA 1
ATOM 697 C C . ALA A 1 91 ? -10.368 10.507 6.928 1.00 93.50 91 ALA A C 1
ATOM 699 O O . ALA A 1 91 ? -10.701 9.930 5.897 1.00 93.50 91 ALA A O 1
ATOM 700 N N . GLU A 1 92 ? -9.252 10.187 7.586 1.00 94.81 92 GLU A N 1
ATOM 701 C CA . GLU A 1 92 ? -8.339 9.126 7.139 1.00 94.81 92 GLU A CA 1
ATOM 702 C C . GLU A 1 92 ? -8.976 7.738 7.252 1.00 94.81 92 GLU A C 1
ATOM 704 O O . GLU A 1 92 ? -8.771 6.896 6.381 1.00 94.81 92 GLU A O 1
ATOM 709 N N . TYR A 1 93 ? -9.774 7.493 8.295 1.00 95.31 93 TYR A N 1
ATOM 710 C CA . TYR A 1 93 ? -10.531 6.251 8.426 1.00 95.31 93 TYR A CA 1
ATOM 711 C C . TYR A 1 93 ? -11.575 6.110 7.312 1.00 95.31 93 TYR A C 1
ATOM 713 O O . TYR A 1 93 ? -11.642 5.065 6.670 1.00 95.31 93 TYR A O 1
ATOM 721 N N . VAL A 1 94 ? -12.344 7.168 7.037 1.00 94.06 94 VAL A N 1
ATOM 722 C CA . VAL A 1 94 ? -13.299 7.180 5.917 1.00 94.06 94 VAL A CA 1
ATOM 723 C C . VAL A 1 94 ? -12.573 6.943 4.595 1.00 94.06 94 VAL A C 1
ATOM 725 O O . VAL A 1 94 ? -13.007 6.115 3.803 1.00 94.06 94 VAL A O 1
ATOM 728 N N . PHE A 1 95 ? -11.425 7.589 4.376 1.00 90.81 95 PHE A N 1
ATOM 729 C CA . PHE A 1 95 ? -10.619 7.346 3.183 1.00 90.81 95 PHE A CA 1
ATOM 730 C C . PHE A 1 95 ? -10.187 5.878 3.077 1.00 90.81 95 PHE A C 1
ATOM 732 O O . PHE A 1 95 ? -10.352 5.267 2.022 1.00 90.81 95 PHE A O 1
ATOM 739 N N . LEU A 1 96 ? -9.669 5.297 4.163 1.00 92.62 96 LEU A N 1
ATOM 740 C CA . LEU A 1 96 ? -9.261 3.895 4.204 1.00 92.62 96 LEU A CA 1
ATOM 741 C C . LEU A 1 96 ? -10.431 2.971 3.839 1.00 92.62 96 LEU A C 1
ATOM 743 O O . LEU A 1 96 ? -10.284 2.094 2.992 1.00 92.62 96 LEU A O 1
ATOM 747 N N . VAL A 1 97 ? -11.601 3.167 4.442 1.00 92.44 97 VAL A N 1
ATOM 748 C CA . VAL A 1 97 ? -12.760 2.304 4.188 1.00 92.44 97 VAL A CA 1
ATOM 749 C C . VAL A 1 97 ? -13.288 2.481 2.766 1.00 92.44 97 VAL A C 1
ATOM 751 O O . VAL A 1 97 ? -13.472 1.488 2.063 1.00 92.44 97 VAL A O 1
ATOM 754 N N . ASP A 1 98 ? -13.491 3.717 2.325 1.00 88.81 98 ASP A N 1
ATOM 755 C CA . ASP A 1 98 ? -14.227 4.001 1.091 1.00 88.81 98 ASP A CA 1
ATOM 756 C C . ASP A 1 98 ? -13.347 3.969 -0.161 1.00 88.81 98 ASP A C 1
ATOM 758 O O . ASP A 1 98 ? -13.853 3.730 -1.248 1.00 88.81 98 ASP A O 1
ATOM 762 N N . ASN A 1 99 ? -12.040 4.210 -0.038 1.00 84.88 99 ASN A N 1
ATOM 763 C CA . ASN A 1 99 ? -11.147 4.299 -1.199 1.00 84.88 99 ASN A CA 1
ATOM 764 C C . ASN A 1 99 ? -10.129 3.165 -1.243 1.00 84.88 99 ASN A C 1
ATOM 766 O O . ASN A 1 99 ? -9.718 2.776 -2.328 1.00 84.88 99 ASN A O 1
ATOM 770 N N . VAL A 1 100 ? -9.722 2.619 -0.093 1.00 89.56 100 VAL A N 1
ATOM 771 C CA . VAL A 1 100 ? -8.698 1.563 -0.047 1.00 89.56 100 VAL A CA 1
ATOM 772 C C . VAL A 1 100 ? -9.324 0.177 0.082 1.00 89.56 100 VAL A C 1
ATOM 774 O O . VAL A 1 100 ? -8.971 -0.729 -0.667 1.00 89.56 100 VAL A O 1
ATOM 777 N N . LEU A 1 101 ? -10.253 -0.004 1.023 1.00 90.62 101 LEU A N 1
ATOM 778 C CA . LEU A 1 101 ? -10.912 -1.293 1.254 1.00 90.62 101 LEU A CA 1
ATOM 779 C C . LEU A 1 101 ? -12.059 -1.545 0.272 1.00 90.62 101 LEU A C 1
ATOM 781 O O . LEU A 1 101 ? -12.289 -2.688 -0.122 1.00 90.62 101 LEU A O 1
ATOM 785 N N . ASN A 1 102 ? -12.756 -0.484 -0.136 1.00 86.94 102 ASN A N 1
ATOM 786 C CA . ASN A 1 102 ? -13.876 -0.542 -1.073 1.00 86.94 102 ASN A CA 1
ATOM 787 C C . ASN A 1 102 ? -13.661 0.410 -2.259 1.00 86.94 102 ASN A C 1
ATOM 789 O O . ASN A 1 102 ? -14.516 1.264 -2.489 1.00 86.94 102 ASN A O 1
ATOM 793 N N . PRO A 1 103 ? -12.542 0.290 -3.002 1.00 77.62 103 PRO A N 1
ATOM 794 C CA . PRO A 1 103 ? -12.219 1.227 -4.068 1.00 77.62 103 PRO A CA 1
ATOM 795 C C . PRO A 1 103 ? -13.394 1.362 -5.044 1.00 77.62 103 PRO A C 1
ATOM 797 O O . PRO A 1 103 ? -14.004 0.345 -5.412 1.00 77.62 103 PRO A O 1
ATOM 800 N N . PRO A 1 104 ? -13.734 2.592 -5.467 1.00 67.38 104 PRO A N 1
ATOM 801 C CA . PRO A 1 104 ? -14.801 2.801 -6.426 1.00 67.38 104 PRO A CA 1
ATOM 802 C C . PRO A 1 104 ? -14.494 2.014 -7.700 1.00 67.38 104 PRO A C 1
ATOM 804 O O . PRO A 1 104 ? -13.430 2.137 -8.306 1.00 67.38 104 PRO A O 1
ATOM 807 N N . THR A 1 105 ? -15.447 1.183 -8.110 1.00 62.47 105 THR A N 1
ATOM 808 C CA . THR A 1 105 ? -15.412 0.519 -9.412 1.00 62.47 105 THR A CA 1
ATOM 809 C C . THR A 1 105 ? -15.884 1.535 -10.439 1.00 62.47 105 THR A C 1
ATOM 811 O O . THR A 1 105 ? -17.063 1.589 -10.781 1.00 62.47 105 THR A O 1
ATOM 814 N N . GLU A 1 106 ? -14.984 2.409 -10.885 1.00 58.28 106 GLU A N 1
ATOM 815 C CA . GLU A 1 106 ? -15.269 3.183 -12.089 1.00 58.28 106 GLU A CA 1
ATOM 816 C C . GLU A 1 106 ? -15.317 2.228 -13.286 1.00 58.28 106 GLU A C 1
ATOM 818 O O . GLU A 1 106 ? -14.474 1.338 -13.432 1.00 58.28 106 GLU A O 1
ATOM 823 N N . ASP A 1 107 ? -16.346 2.390 -14.119 1.00 47.31 107 ASP A N 1
ATOM 824 C CA . ASP A 1 107 ? -16.476 1.689 -15.391 1.00 47.31 107 ASP A CA 1
ATOM 825 C C . ASP A 1 107 ? -15.250 2.067 -16.233 1.00 47.31 107 ASP A C 1
ATOM 827 O O . ASP A 1 107 ? -15.123 3.203 -16.695 1.00 47.31 107 ASP A O 1
ATOM 831 N N . ILE A 1 108 ? -14.309 1.134 -16.388 1.00 51.94 108 ILE A N 1
ATOM 832 C CA . ILE A 1 108 ? -13.102 1.308 -17.200 1.00 51.94 108 ILE A CA 1
ATOM 833 C C . ILE A 1 108 ? -13.530 1.296 -18.679 1.00 51.94 108 ILE A C 1
ATOM 835 O O . ILE A 1 108 ? -13.273 0.337 -19.403 1.00 51.94 108 ILE A O 1
ATOM 839 N N . GLN A 1 109 ? -14.274 2.309 -19.127 1.00 43.00 109 GLN A N 1
ATOM 840 C CA . GLN A 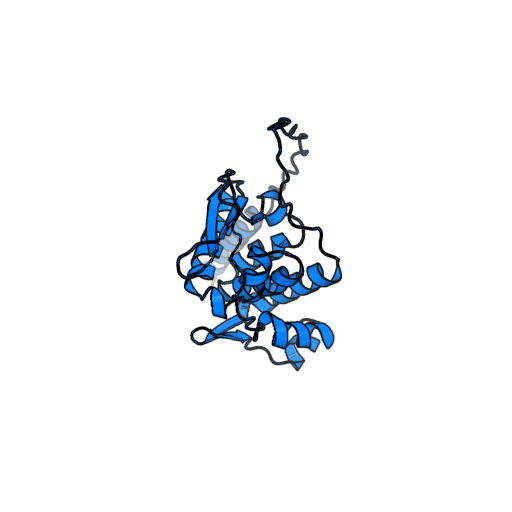1 109 ? -14.838 2.366 -20.480 1.00 43.00 109 GLN A CA 1
ATOM 841 C C . GLN A 1 109 ? -14.140 3.348 -21.421 1.00 43.00 109 GLN A C 1
ATOM 843 O O . GLN A 1 109 ? -14.468 3.353 -22.597 1.00 43.00 109 GLN A O 1
ATOM 848 N N . ASP A 1 110 ? -13.107 4.071 -20.984 1.00 44.03 110 ASP A N 1
ATOM 849 C CA . ASP A 1 110 ? -12.363 4.987 -21.863 1.00 44.03 110 ASP A CA 1
ATOM 850 C C . ASP A 1 110 ? -10.841 4.791 -21.763 1.00 44.03 110 ASP A C 1
ATOM 852 O O . ASP A 1 110 ? -10.082 5.682 -21.385 1.00 44.03 110 ASP A O 1
ATOM 856 N N . ILE A 1 111 ? -10.363 3.603 -22.150 1.00 49.44 111 ILE A N 1
ATOM 857 C CA . ILE A 1 111 ? -8.943 3.382 -22.496 1.00 49.44 111 ILE A CA 1
ATOM 858 C C . ILE A 1 111 ? -8.772 3.376 -24.033 1.00 49.44 111 ILE A C 1
ATOM 860 O O . ILE A 1 111 ? -7.923 2.689 -24.595 1.00 49.44 111 ILE A O 1
ATOM 864 N N . GLU A 1 112 ? -9.591 4.135 -24.767 1.00 41.53 112 GLU A N 1
ATOM 865 C CA . GLU A 1 112 ? -9.581 4.118 -26.241 1.00 41.53 112 GLU A CA 1
ATOM 866 C C . GLU A 1 112 ? -8.438 4.924 -26.893 1.00 41.53 112 GLU A C 1
ATOM 868 O O . GLU A 1 112 ? -8.300 4.929 -28.115 1.00 41.53 112 GLU A O 1
ATOM 873 N N . SER A 1 113 ? -7.539 5.542 -26.120 1.00 46.16 113 SER A N 1
ATOM 874 C CA . SER A 1 113 ? -6.345 6.197 -26.675 1.00 46.16 113 SER A CA 1
ATOM 875 C C . SER A 1 113 ? -5.071 5.846 -25.907 1.00 46.16 113 SER A C 1
ATOM 877 O O . SER A 1 113 ? -4.471 6.689 -25.238 1.00 46.16 113 SER A O 1
ATOM 879 N N . LEU A 1 114 ? -4.638 4.588 -26.003 1.00 45.22 114 LEU A N 1
ATOM 880 C CA . LEU A 1 114 ? -3.312 4.178 -25.537 1.00 45.22 114 LEU A CA 1
ATOM 881 C C . LEU A 1 114 ? -2.241 4.588 -26.561 1.00 45.22 114 LEU A C 1
ATOM 883 O O . LEU A 1 114 ? -2.247 4.072 -27.683 1.00 45.22 114 LEU A O 1
ATOM 887 N N . PRO A 1 115 ? -1.301 5.490 -26.224 1.00 42.16 115 PRO A N 1
ATOM 888 C CA . PRO A 1 115 ? -0.193 5.801 -27.114 1.00 42.16 115 PRO A CA 1
ATOM 889 C C . PRO A 1 115 ? 0.688 4.561 -27.328 1.00 42.16 115 PRO A C 1
ATOM 891 O O . PRO A 1 115 ? 1.143 3.916 -26.389 1.00 42.16 115 PRO A O 1
ATOM 894 N N . THR A 1 116 ? 0.951 4.237 -28.594 1.00 38.00 116 THR A N 1
ATOM 895 C CA . THR A 1 116 ? 1.704 3.048 -29.034 1.00 38.00 116 THR A CA 1
ATOM 896 C C . THR A 1 116 ? 3.217 3.297 -29.086 1.00 38.00 116 THR A C 1
ATOM 898 O O . THR A 1 116 ? 3.902 2.822 -29.992 1.00 38.00 116 THR A O 1
ATOM 901 N N . ILE A 1 117 ? 3.757 4.092 -28.160 1.00 36.72 117 ILE A N 1
ATOM 902 C CA . ILE A 1 117 ? 5.171 4.478 -28.191 1.00 36.72 117 ILE A CA 1
ATOM 903 C C . ILE A 1 117 ? 5.912 3.728 -27.086 1.00 36.72 117 ILE A C 1
ATOM 905 O O . ILE A 1 117 ? 5.803 4.051 -25.907 1.00 36.72 117 ILE A O 1
ATOM 909 N N . TYR A 1 118 ? 6.685 2.722 -27.496 1.00 35.75 118 TYR A N 1
ATOM 910 C CA . TYR A 1 118 ? 7.703 2.085 -26.666 1.00 35.75 118 TYR A CA 1
ATOM 911 C C . TYR A 1 118 ? 8.854 3.076 -26.431 1.00 35.75 118 TYR A C 1
ATOM 913 O O . TYR A 1 118 ? 9.864 3.060 -27.134 1.00 35.75 118 TYR A O 1
ATOM 921 N N . ALA A 1 119 ? 8.704 3.953 -25.439 1.00 40.12 119 ALA A N 1
ATOM 922 C CA . ALA A 1 119 ? 9.846 4.305 -24.605 1.00 40.12 119 ALA A CA 1
ATOM 923 C C . ALA A 1 119 ? 10.137 3.109 -23.687 1.00 40.12 119 ALA A C 1
ATOM 925 O O . ALA A 1 119 ? 9.285 2.239 -23.509 1.00 40.12 119 ALA A O 1
ATOM 926 N N . SER A 1 120 ? 11.334 3.044 -23.110 1.00 58.38 120 SER A N 1
ATOM 927 C CA . SER A 1 120 ? 11.749 1.929 -22.253 1.00 58.38 120 SER A CA 1
ATOM 928 C C . SER A 1 120 ? 10.726 1.614 -21.138 1.00 58.38 120 SER A C 1
ATOM 930 O O . SER A 1 120 ? 10.558 0.447 -20.810 1.00 58.38 120 SER A O 1
ATOM 932 N N . CYS A 1 121 ? 9.975 2.614 -20.653 1.00 69.12 121 CYS A N 1
ATOM 933 C CA . CYS A 1 121 ? 8.723 2.465 -19.903 1.00 69.12 121 CYS A CA 1
ATOM 934 C C . CYS A 1 121 ? 7.608 3.280 -20.587 1.00 69.12 121 CYS A C 1
ATOM 936 O O . CYS A 1 121 ? 7.774 4.486 -20.763 1.00 69.12 121 CYS A O 1
ATOM 938 N N . SER A 1 122 ? 6.478 2.666 -20.960 1.00 67.94 122 SER A N 1
ATOM 939 C CA . SER A 1 122 ? 5.333 3.356 -21.594 1.00 67.94 122 SER A CA 1
ATOM 940 C C . SER A 1 122 ? 4.198 3.705 -20.617 1.00 67.94 122 SER A C 1
ATOM 942 O O . SER A 1 122 ? 3.100 4.066 -21.042 1.00 67.94 122 SER A O 1
ATOM 944 N N . GLY A 1 123 ? 4.457 3.621 -19.308 1.00 74.50 123 GLY A N 1
ATOM 945 C CA . GLY A 1 123 ? 3.519 3.991 -18.247 1.00 74.50 123 GLY A CA 1
ATOM 946 C C . GLY A 1 123 ? 4.195 4.732 -17.089 1.00 74.50 123 GLY A C 1
ATOM 947 O O . GLY A 1 123 ? 4.955 5.671 -17.314 1.00 74.50 123 GLY A O 1
ATOM 948 N N . VAL A 1 124 ? 3.906 4.343 -15.845 1.00 77.81 124 VAL A N 1
ATOM 949 C CA . VAL A 1 124 ? 4.456 5.000 -14.646 1.00 77.81 124 VAL A CA 1
ATOM 950 C C . VAL A 1 124 ? 5.757 4.321 -14.238 1.00 77.81 124 VAL A C 1
ATOM 952 O O . VAL A 1 124 ? 5.763 3.140 -13.899 1.00 77.81 124 VAL A O 1
ATOM 955 N N . TYR A 1 125 ? 6.856 5.072 -14.246 1.00 82.06 125 TYR A N 1
ATOM 956 C CA . TYR A 1 125 ? 8.149 4.600 -13.760 1.00 82.06 125 TYR A CA 1
ATOM 957 C C . TYR A 1 125 ? 8.404 5.111 -12.341 1.00 82.06 125 TYR A C 1
ATOM 959 O O . TYR A 1 125 ? 8.393 6.316 -12.105 1.00 82.06 125 TYR A O 1
ATOM 967 N N . ILE A 1 126 ? 8.668 4.191 -11.414 1.00 82.31 126 ILE A N 1
ATOM 968 C CA . ILE A 1 126 ? 9.079 4.497 -10.042 1.00 82.31 126 ILE A CA 1
ATOM 969 C C . ILE A 1 126 ? 10.550 4.111 -9.914 1.00 82.31 126 ILE A C 1
ATOM 971 O O . ILE A 1 126 ? 10.912 2.943 -10.091 1.00 82.31 126 ILE A O 1
ATOM 975 N N . SER A 1 127 ? 11.418 5.090 -9.657 1.00 81.06 127 SER A N 1
ATOM 976 C CA . SER A 1 127 ? 12.858 4.848 -9.610 1.00 81.06 127 SER A CA 1
ATOM 977 C C . SER A 1 127 ? 13.296 4.208 -8.290 1.00 81.06 127 SER A C 1
ATOM 979 O O . SER A 1 127 ? 12.584 4.238 -7.287 1.00 81.06 127 SER A O 1
ATOM 981 N N . TYR A 1 128 ? 14.523 3.679 -8.266 1.00 82.94 128 TYR A N 1
ATOM 982 C CA . TYR A 1 128 ? 15.180 3.257 -7.025 1.00 82.94 128 TYR A CA 1
ATOM 983 C C . TYR A 1 128 ? 15.155 4.360 -5.956 1.00 82.94 128 TYR A C 1
ATOM 985 O O . TYR A 1 128 ? 14.860 4.084 -4.798 1.00 82.94 128 TYR A O 1
ATOM 993 N N . ILE A 1 129 ? 15.441 5.610 -6.343 1.00 79.00 129 ILE A N 1
ATOM 994 C CA . ILE A 1 129 ? 15.471 6.733 -5.401 1.00 79.00 129 ILE A CA 1
ATOM 995 C C . ILE A 1 129 ? 14.075 6.933 -4.809 1.00 79.00 129 ILE A C 1
ATOM 997 O O . ILE A 1 129 ? 13.953 6.975 -3.589 1.00 79.00 129 ILE A O 1
ATOM 1001 N N . ASP A 1 130 ? 13.029 6.918 -5.633 1.00 80.75 130 ASP A N 1
ATOM 1002 C CA . ASP A 1 130 ? 11.641 7.086 -5.183 1.00 80.75 130 ASP A CA 1
ATOM 1003 C C . ASP A 1 130 ? 11.178 5.935 -4.264 1.00 80.75 130 ASP A C 1
ATOM 1005 O O . ASP A 1 130 ? 10.371 6.134 -3.358 1.00 80.75 130 ASP A O 1
ATOM 1009 N N . PHE A 1 131 ? 11.713 4.719 -4.426 1.00 82.50 131 PHE A N 1
ATOM 1010 C CA . PHE A 1 131 ? 11.463 3.618 -3.482 1.00 82.50 131 PHE A CA 1
ATOM 1011 C C . PHE A 1 131 ? 12.223 3.751 -2.158 1.00 82.50 131 PHE A C 1
ATOM 1013 O O . PHE A 1 131 ? 11.874 3.087 -1.183 1.00 82.50 131 PHE A O 1
ATOM 1020 N N . THR A 1 132 ? 13.266 4.580 -2.109 1.00 79.44 132 THR A N 1
ATOM 1021 C CA . THR A 1 132 ? 14.067 4.798 -0.894 1.00 79.44 132 THR A CA 1
ATOM 1022 C C . THR A 1 132 ? 13.697 6.069 -0.143 1.00 79.44 132 THR A C 1
ATOM 1024 O O . THR A 1 132 ? 13.912 6.134 1.066 1.00 79.44 132 THR A O 1
ATOM 1027 N N . VAL A 1 133 ? 13.159 7.076 -0.834 1.00 73.94 133 VAL A N 1
ATOM 1028 C CA . VAL A 1 133 ? 12.811 8.376 -0.261 1.00 73.94 133 VAL A CA 1
ATOM 1029 C C . VAL A 1 133 ? 11.498 8.901 -0.839 1.00 73.94 133 VAL A C 1
ATOM 1031 O O . VAL A 1 133 ? 11.204 8.713 -2.015 1.00 73.94 133 VAL A O 1
ATOM 1034 N N . GLY A 1 134 ? 10.727 9.601 -0.007 1.00 69.75 134 GLY A N 1
ATOM 1035 C CA . GLY A 1 134 ? 9.422 10.146 -0.378 1.00 69.75 134 GLY A CA 1
ATOM 1036 C C . GLY A 1 134 ? 8.288 9.131 -0.250 1.00 69.75 134 GLY A C 1
ATOM 1037 O O . GLY A 1 134 ? 8.444 8.043 0.302 1.00 69.75 134 GLY A O 1
ATOM 1038 N N . PHE A 1 135 ? 7.116 9.494 -0.759 1.00 73.44 135 PHE A N 1
ATOM 1039 C CA . PHE A 1 135 ? 5.883 8.761 -0.473 1.00 73.44 135 PHE A CA 1
ATOM 1040 C C . PHE A 1 135 ? 5.811 7.360 -1.102 1.00 73.44 135 PHE A C 1
ATOM 1042 O O . PHE A 1 135 ? 5.160 6.468 -0.565 1.00 73.44 135 PHE A O 1
ATOM 1049 N N . THR A 1 136 ? 6.523 7.112 -2.202 1.00 81.62 136 THR A N 1
ATOM 1050 C CA . THR A 1 136 ? 6.637 5.779 -2.814 1.00 81.62 136 THR A CA 1
ATOM 1051 C C . THR A 1 136 ? 7.553 4.835 -2.032 1.00 81.62 136 THR A C 1
ATOM 1053 O O . THR A 1 136 ? 7.489 3.622 -2.243 1.00 81.62 136 THR A O 1
ATOM 1056 N N . ALA A 1 137 ? 8.319 5.334 -1.054 1.00 85.75 137 ALA A N 1
ATOM 1057 C CA . ALA A 1 137 ? 9.002 4.482 -0.082 1.00 85.75 137 ALA A CA 1
ATOM 1058 C C . ALA A 1 137 ? 8.005 3.680 0.769 1.00 85.75 137 ALA A C 1
ATOM 1060 O O . ALA A 1 137 ? 8.297 2.546 1.154 1.00 85.75 137 ALA A O 1
ATOM 1061 N N . ALA A 1 138 ? 6.792 4.206 0.978 1.00 89.56 138 ALA A N 1
ATOM 1062 C CA . ALA A 1 138 ? 5.709 3.464 1.614 1.00 89.56 138 ALA A CA 1
ATOM 1063 C C . ALA A 1 138 ? 5.306 2.224 0.794 1.00 89.56 138 ALA A C 1
ATOM 1065 O O . ALA A 1 138 ? 5.006 1.186 1.376 1.00 89.56 138 ALA A O 1
ATOM 1066 N N . LEU A 1 139 ? 5.375 2.271 -0.545 1.00 91.06 139 LEU A N 1
ATOM 1067 C CA . LEU A 1 139 ? 5.119 1.095 -1.390 1.00 91.06 139 LEU A CA 1
ATOM 1068 C C . LEU A 1 139 ? 6.196 0.023 -1.199 1.00 91.06 139 LEU A C 1
ATOM 1070 O O . LEU A 1 139 ? 5.875 -1.163 -1.119 1.00 91.06 139 LEU A O 1
ATOM 1074 N N . PHE A 1 140 ? 7.468 0.412 -1.087 1.00 92.88 140 PHE A N 1
ATOM 1075 C CA . PHE A 1 140 ? 8.548 -0.532 -0.786 1.00 92.88 140 PHE A CA 1
ATOM 1076 C C . PHE A 1 140 ? 8.407 -1.136 0.619 1.00 92.88 140 PHE A C 1
ATOM 1078 O O . PHE A 1 140 ? 8.520 -2.356 0.788 1.00 92.88 140 PHE A O 1
ATOM 1085 N N . ALA A 1 141 ? 8.099 -0.307 1.618 1.00 93.19 141 ALA A N 1
ATOM 1086 C CA . ALA A 1 141 ? 7.865 -0.765 2.981 1.00 93.19 141 ALA A CA 1
ATOM 1087 C C . ALA A 1 141 ? 6.677 -1.738 3.042 1.00 93.19 141 ALA A C 1
ATOM 1089 O O . ALA A 1 141 ? 6.824 -2.857 3.531 1.00 93.19 141 ALA A O 1
ATOM 1090 N N . ALA A 1 142 ? 5.543 -1.379 2.438 1.00 93.88 142 ALA A N 1
ATOM 1091 C CA . ALA A 1 142 ? 4.359 -2.226 2.356 1.00 93.88 142 ALA A CA 1
ATOM 1092 C C . ALA A 1 142 ? 4.620 -3.542 1.601 1.00 93.88 142 ALA A C 1
ATOM 1094 O O . ALA A 1 142 ? 4.179 -4.601 2.049 1.00 93.88 142 ALA A O 1
ATOM 1095 N N . SER A 1 143 ? 5.404 -3.505 0.513 1.00 94.31 143 SER A N 1
ATOM 1096 C CA . SER A 1 143 ? 5.838 -4.707 -0.225 1.00 94.31 143 SER A CA 1
ATOM 1097 C C . SER A 1 143 ? 6.588 -5.694 0.664 1.00 94.31 143 SER A C 1
ATOM 1099 O O . SER A 1 143 ? 6.471 -6.904 0.483 1.00 94.31 143 SER A O 1
ATOM 1101 N N . SER A 1 144 ? 7.354 -5.177 1.626 1.00 93.19 144 SER A N 1
ATOM 1102 C CA . SER A 1 144 ? 8.128 -5.980 2.575 1.00 93.19 144 SER A CA 1
ATOM 1103 C C . SER A 1 144 ? 7.274 -6.551 3.712 1.00 93.19 144 SER A C 1
ATOM 1105 O O . SER A 1 144 ? 7.712 -7.487 4.378 1.00 93.19 144 SER A O 1
ATOM 1107 N N . VAL A 1 145 ? 6.068 -6.012 3.929 1.00 94.38 145 VAL A N 1
ATOM 1108 C CA . VAL A 1 145 ? 5.107 -6.510 4.921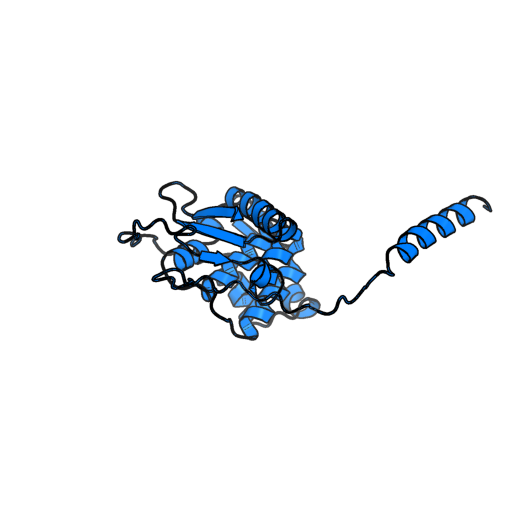 1.00 94.38 145 VAL A CA 1
ATOM 1109 C C . VAL A 1 145 ? 4.265 -7.633 4.321 1.00 94.38 145 VAL A C 1
ATOM 1111 O O . VAL A 1 145 ? 4.322 -8.769 4.790 1.00 94.38 145 VAL A O 1
ATOM 1114 N N . SER A 1 146 ? 3.479 -7.335 3.283 1.00 92.12 146 SER A N 1
ATOM 1115 C CA . SER A 1 146 ? 2.639 -8.325 2.605 1.00 92.12 146 SER A CA 1
ATOM 1116 C C . SER A 1 146 ? 2.078 -7.792 1.277 1.00 92.12 146 SER A C 1
ATOM 1118 O O . SER A 1 146 ? 1.966 -6.578 1.092 1.00 92.12 146 SER A O 1
ATOM 1120 N N . PRO A 1 147 ? 1.625 -8.671 0.359 1.00 93.19 147 PRO A N 1
ATOM 1121 C CA . PRO A 1 147 ? 0.888 -8.239 -0.831 1.00 93.19 147 PRO A CA 1
ATOM 1122 C C . PRO A 1 147 ? -0.389 -7.445 -0.509 1.00 93.19 147 PRO A C 1
ATOM 1124 O O . PRO A 1 147 ? -0.781 -6.584 -1.289 1.00 93.19 147 PRO A O 1
ATOM 1127 N N . ALA A 1 148 ? -1.033 -7.713 0.633 1.00 94.12 148 ALA A N 1
ATOM 1128 C CA . ALA A 1 148 ? -2.242 -7.005 1.057 1.00 94.12 148 ALA A CA 1
ATOM 1129 C C . ALA A 1 148 ? -1.923 -5.583 1.541 1.00 94.12 148 ALA A C 1
ATOM 1131 O O . ALA A 1 148 ? -2.596 -4.635 1.143 1.00 94.12 148 ALA A O 1
ATOM 1132 N N . ALA A 1 149 ? -0.851 -5.420 2.321 1.00 94.31 149 ALA A N 1
ATOM 1133 C CA . ALA A 1 149 ? -0.348 -4.108 2.716 1.00 94.31 149 ALA A CA 1
ATOM 1134 C C . ALA A 1 149 ? 0.066 -3.287 1.489 1.00 94.31 149 ALA A C 1
ATOM 1136 O O . ALA A 1 149 ? -0.283 -2.112 1.380 1.00 94.31 149 ALA A O 1
ATOM 1137 N N . LEU A 1 150 ? 0.772 -3.915 0.537 1.00 94.50 150 LEU A N 1
ATOM 1138 C CA . LEU A 1 150 ? 1.128 -3.265 -0.721 1.00 94.50 150 LEU A CA 1
ATOM 1139 C C . LEU A 1 150 ? -0.116 -2.819 -1.479 1.00 94.50 150 LEU A C 1
ATOM 1141 O O . LEU A 1 150 ? -0.159 -1.687 -1.939 1.00 94.50 150 LEU A O 1
ATOM 1145 N N . ALA A 1 151 ? -1.127 -3.675 -1.596 1.00 92.19 151 ALA A N 1
ATOM 1146 C CA . ALA A 1 151 ? -2.362 -3.313 -2.269 1.00 92.19 151 ALA A CA 1
ATOM 1147 C C . ALA A 1 151 ? -3.074 -2.128 -1.604 1.00 92.19 151 ALA A C 1
ATOM 1149 O O . ALA A 1 151 ? -3.562 -1.240 -2.304 1.00 92.19 151 ALA A O 1
ATOM 1150 N N . ALA A 1 152 ? -3.078 -2.078 -0.269 1.00 92.38 152 ALA A N 1
ATOM 1151 C CA . ALA A 1 152 ? -3.633 -0.962 0.485 1.00 92.38 152 ALA A CA 1
ATOM 1152 C C . ALA A 1 152 ? -2.896 0.352 0.168 1.00 92.38 152 ALA A C 1
ATOM 1154 O O . ALA A 1 152 ? -3.507 1.338 -0.246 1.00 92.38 152 ALA A O 1
ATOM 1155 N N . ALA A 1 153 ? -1.566 0.344 0.296 1.00 91.56 153 ALA A N 1
ATOM 1156 C CA . ALA A 1 153 ? -0.731 1.511 0.023 1.00 91.56 153 ALA A CA 1
ATOM 1157 C C . ALA A 1 153 ? -0.808 1.941 -1.451 1.00 91.56 153 ALA A C 1
ATOM 1159 O O . ALA A 1 153 ? -0.901 3.126 -1.755 1.00 91.56 153 ALA A O 1
ATOM 1160 N N . PHE A 1 154 ? -0.827 0.981 -2.374 1.00 88.81 154 PHE A N 1
ATOM 1161 C CA . PHE A 1 154 ? -0.933 1.222 -3.810 1.00 88.81 154 PHE A CA 1
ATOM 1162 C C . PHE A 1 154 ? -2.263 1.874 -4.191 1.00 88.81 154 PHE A C 1
ATOM 1164 O O . PHE A 1 154 ? -2.278 2.829 -4.963 1.00 88.81 154 PHE A O 1
ATOM 1171 N N . THR A 1 155 ? -3.367 1.409 -3.604 1.00 87.19 155 THR A N 1
ATOM 1172 C CA . THR A 1 155 ? -4.694 1.995 -3.832 1.00 87.19 155 THR A CA 1
ATOM 1173 C C . THR A 1 155 ? -4.778 3.408 -3.245 1.00 87.19 155 THR A C 1
ATOM 1175 O O . THR A 1 155 ? -5.317 4.306 -3.880 1.00 87.19 155 THR A O 1
ATOM 1178 N N . ALA A 1 156 ? -4.165 3.662 -2.084 1.00 85.19 156 ALA A N 1
ATOM 1179 C CA . ALA A 1 156 ? -4.080 5.014 -1.527 1.00 85.19 156 ALA A CA 1
ATOM 1180 C C . ALA A 1 156 ? -3.261 5.971 -2.420 1.00 85.19 156 ALA A C 1
ATOM 1182 O O . ALA A 1 156 ? -3.671 7.112 -2.655 1.00 85.19 156 ALA A O 1
ATOM 1183 N N . VAL A 1 157 ? -2.149 5.487 -2.990 1.00 81.06 157 VAL A N 1
ATOM 1184 C CA . VAL A 1 157 ? -1.324 6.230 -3.961 1.00 81.06 157 VAL A CA 1
ATOM 1185 C C . VAL A 1 157 ? -2.089 6.579 -5.243 1.00 81.06 157 VAL A C 1
ATOM 1187 O O . VAL A 1 157 ? -1.741 7.564 -5.894 1.00 81.06 157 VAL A O 1
ATOM 1190 N N . ALA A 1 158 ? -3.147 5.845 -5.599 1.00 76.19 158 ALA A N 1
AT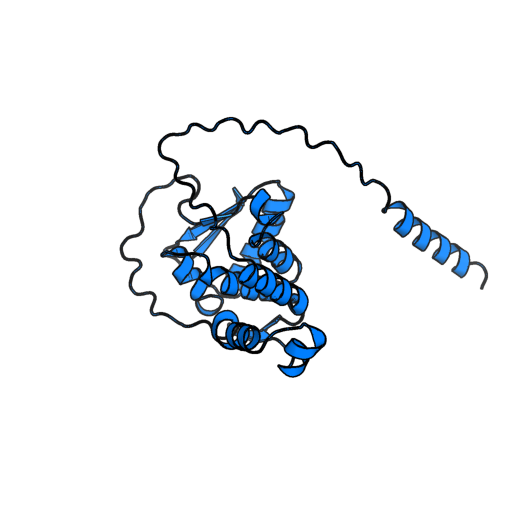OM 1191 C CA . ALA A 1 158 ? -3.932 6.109 -6.806 1.00 76.19 158 ALA A CA 1
ATOM 1192 C C . ALA A 1 158 ? -4.407 7.563 -6.918 1.00 76.19 158 ALA A C 1
ATOM 1194 O O . ALA A 1 158 ? -4.373 8.141 -7.999 1.00 76.19 158 ALA A O 1
ATOM 1195 N N . SER A 1 159 ? -4.775 8.173 -5.789 1.00 69.38 159 SER A N 1
ATOM 1196 C CA . SER A 1 159 ? -5.217 9.571 -5.711 1.00 69.38 159 SER A CA 1
ATOM 1197 C C . SER A 1 159 ? -4.167 10.589 -6.182 1.00 69.38 159 SER A C 1
ATOM 1199 O O . SER A 1 159 ? -4.521 11.673 -6.644 1.00 69.38 159 SER A O 1
ATOM 1201 N N . ALA A 1 160 ? -2.881 10.240 -6.105 1.00 72.19 160 ALA A N 1
ATOM 1202 C CA . ALA A 1 160 ? -1.780 11.086 -6.552 1.00 72.19 160 ALA A CA 1
ATOM 1203 C C . ALA A 1 160 ? -1.440 10.897 -8.033 1.00 72.19 160 ALA A C 1
ATOM 1205 O O . ALA A 1 160 ? -0.809 11.763 -8.638 1.00 72.19 160 ALA A O 1
ATOM 1206 N N . ILE A 1 161 ? -1.816 9.764 -8.629 1.00 70.19 161 ILE A N 1
ATOM 1207 C CA . ILE A 1 161 ? -1.446 9.418 -9.999 1.00 70.19 161 ILE A CA 1
ATOM 1208 C C . ILE A 1 161 ? -2.621 9.757 -10.910 1.00 70.19 161 ILE A C 1
ATOM 1210 O O . ILE A 1 161 ? -3.671 9.128 -10.865 1.00 70.19 161 ILE A O 1
ATOM 1214 N N . SER A 1 162 ? -2.434 10.751 -11.775 1.00 64.19 162 SER A N 1
ATOM 1215 C CA . SER A 1 162 ? -3.428 11.106 -12.791 1.00 64.19 162 SER A CA 1
ATOM 1216 C C . SER A 1 162 ? -3.235 10.309 -14.089 1.00 64.19 162 SER A C 1
ATOM 1218 O O . SER A 1 162 ? -2.154 9.790 -14.374 1.00 64.19 162 SER A O 1
ATOM 1220 N N . GLY A 1 163 ? -4.291 10.229 -14.901 1.00 67.19 163 GLY A N 1
ATOM 1221 C CA . GLY A 1 163 ? -4.267 9.595 -16.222 1.00 67.19 163 GLY A CA 1
ATOM 1222 C C . GLY A 1 163 ? -4.651 8.109 -16.222 1.00 67.19 163 GLY A C 1
ATOM 1223 O O . GLY A 1 163 ? -5.001 7.561 -15.179 1.00 67.19 163 GLY A O 1
ATOM 1224 N N . PRO A 1 164 ? -4.578 7.434 -17.388 1.00 66.81 164 PRO A N 1
ATOM 1225 C CA . PRO A 1 164 ? -5.145 6.092 -17.567 1.00 66.81 164 PRO A CA 1
ATOM 1226 C C . PRO A 1 164 ? -4.552 5.030 -16.632 1.00 66.81 164 PRO A C 1
ATOM 1228 O O . PRO A 1 164 ? -5.267 4.156 -16.152 1.00 66.81 164 PRO A O 1
ATOM 1231 N N . VAL A 1 165 ? -3.251 5.124 -16.328 1.00 70.56 165 VAL A N 1
ATOM 1232 C CA . VAL A 1 165 ? -2.609 4.252 -15.332 1.00 70.56 165 VAL A CA 1
ATOM 1233 C C . VAL A 1 165 ? -3.186 4.524 -13.942 1.00 70.56 165 VAL A C 1
ATOM 1235 O O . VAL A 1 165 ? -3.569 3.583 -13.261 1.00 70.56 165 VAL A O 1
ATOM 1238 N N . GLY A 1 166 ? -3.313 5.795 -13.552 1.00 71.75 166 GLY A N 1
ATOM 1239 C CA . GLY A 1 166 ? -3.903 6.213 -12.279 1.00 71.75 166 GLY A CA 1
ATOM 1240 C C . GLY A 1 166 ? -5.321 5.692 -12.063 1.00 71.75 166 GLY A C 1
ATOM 1241 O O . GLY A 1 166 ? -5.614 5.161 -10.998 1.00 71.75 166 GLY A O 1
ATOM 1242 N N . THR A 1 167 ? -6.168 5.731 -13.095 1.00 72.88 167 THR A N 1
ATOM 1243 C CA . THR A 1 167 ? -7.529 5.169 -13.049 1.00 72.88 167 THR A CA 1
ATOM 1244 C C . THR A 1 167 ? -7.525 3.659 -12.797 1.00 72.88 167 THR A C 1
ATOM 1246 O O . THR A 1 167 ? -8.296 3.170 -11.976 1.00 72.88 167 THR A O 1
ATOM 1249 N N . ILE A 1 168 ? -6.628 2.900 -13.440 1.00 72.75 168 ILE A N 1
ATOM 1250 C CA . ILE A 1 168 ? -6.513 1.458 -13.168 1.00 72.75 168 ILE A CA 1
ATOM 1251 C C . ILE A 1 168 ? -5.988 1.192 -11.749 1.00 72.75 168 ILE A C 1
ATOM 1253 O O . ILE A 1 168 ? -6.479 0.288 -11.075 1.00 72.75 168 ILE A O 1
ATOM 1257 N N . ILE A 1 169 ? -5.013 1.980 -11.284 1.00 76.00 169 ILE A N 1
ATOM 1258 C CA . ILE A 1 169 ? -4.502 1.914 -9.906 1.00 76.00 169 ILE A CA 1
ATOM 1259 C C . ILE A 1 169 ? -5.628 2.231 -8.908 1.00 76.00 169 ILE A C 1
ATOM 1261 O O . ILE A 1 169 ? -5.725 1.555 -7.887 1.00 76.00 169 ILE A O 1
ATOM 1265 N N . ALA A 1 170 ? -6.512 3.186 -9.221 1.00 72.00 170 ALA A N 1
ATOM 1266 C CA . ALA A 1 170 ? -7.672 3.544 -8.399 1.00 72.00 170 ALA A CA 1
ATOM 1267 C C . ALA A 1 170 ? -8.697 2.409 -8.306 1.00 72.00 170 ALA A C 1
ATOM 1269 O O . ALA A 1 170 ? -9.279 2.201 -7.246 1.00 72.00 170 ALA A O 1
ATOM 1270 N N . GLY A 1 171 ? -8.841 1.611 -9.368 1.00 71.62 171 GLY A N 1
ATOM 1271 C CA . GLY A 1 171 ? -9.597 0.356 -9.327 1.00 71.62 171 GLY A CA 1
ATOM 1272 C C . GLY A 1 171 ? -9.007 -0.698 -8.375 1.00 71.62 171 GLY A C 1
ATOM 1273 O O . GLY A 1 171 ? -9.685 -1.664 -8.011 1.00 71.62 171 GLY A O 1
ATOM 1274 N N . GLY A 1 172 ? -7.757 -0.506 -7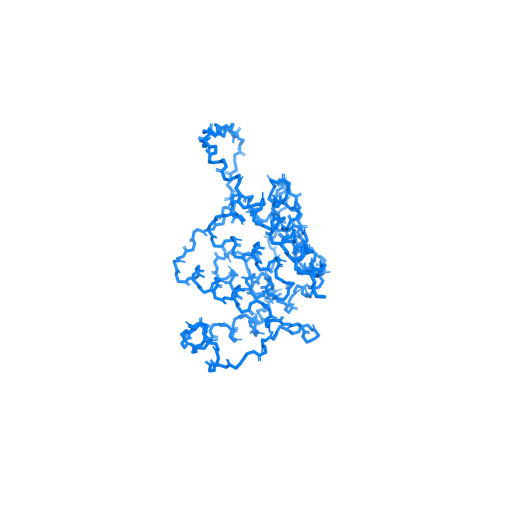.942 1.00 77.88 172 GLY A N 1
ATOM 1275 C CA . GLY A 1 172 ? -7.134 -1.202 -6.825 1.00 77.88 172 GLY A CA 1
ATOM 1276 C C . GLY A 1 172 ? -7.174 -2.722 -6.949 1.00 77.88 172 GLY A C 1
ATOM 1277 O O . GLY A 1 172 ? -6.910 -3.313 -8.000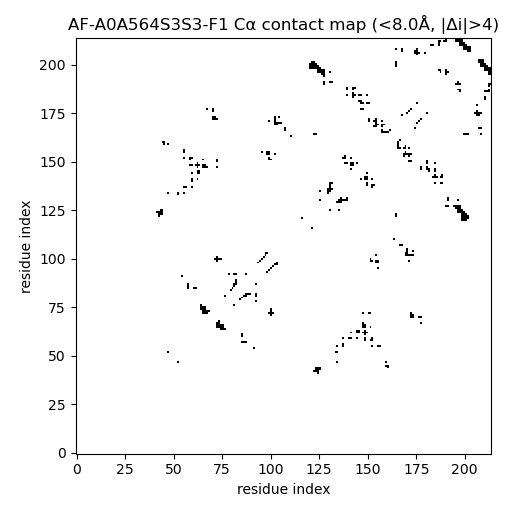 1.00 77.88 172 GLY A O 1
ATOM 1278 N N . VAL A 1 173 ? -7.509 -3.376 -5.836 1.00 80.31 173 VAL A N 1
ATOM 1279 C CA . VAL A 1 173 ? -7.565 -4.842 -5.729 1.00 80.31 173 VAL A CA 1
ATOM 1280 C C . VAL A 1 173 ? -8.604 -5.466 -6.641 1.00 80.31 173 VAL A C 1
ATOM 1282 O O . VAL A 1 173 ? -8.322 -6.508 -7.229 1.00 80.31 173 VAL A O 1
ATOM 1285 N N . ALA A 1 174 ? -9.765 -4.832 -6.799 1.00 78.00 174 ALA A N 1
ATOM 1286 C CA . ALA A 1 174 ? -10.855 -5.388 -7.593 1.00 78.00 174 ALA A CA 1
ATOM 1287 C C . ALA A 1 174 ? -10.462 -5.567 -9.069 1.00 78.00 174 ALA A C 1
ATOM 1289 O O . ALA A 1 174 ? -10.887 -6.523 -9.714 1.00 78.00 174 ALA A O 1
ATOM 1290 N N . VAL A 1 175 ? -9.624 -4.668 -9.592 1.00 77.50 175 VAL A N 1
ATOM 1291 C CA . VAL A 1 175 ? -9.190 -4.687 -10.995 1.00 77.50 175 VAL A CA 1
ATOM 1292 C C . VAL A 1 175 ? -7.931 -5.527 -11.202 1.00 77.50 175 VAL A C 1
ATOM 1294 O O . VAL A 1 175 ? -7.775 -6.162 -12.243 1.00 77.50 175 VAL A O 1
ATOM 1297 N N . LEU A 1 176 ? -7.015 -5.531 -10.233 1.00 83.75 176 LEU A N 1
ATOM 1298 C CA . LEU A 1 176 ? -5.677 -6.107 -10.411 1.00 83.75 176 LEU A CA 1
ATOM 1299 C C . LEU A 1 176 ? -5.525 -7.499 -9.791 1.00 83.75 176 LEU A C 1
ATOM 1301 O O . LEU A 1 176 ? -4.776 -8.333 -10.303 1.00 83.75 176 LEU A O 1
ATOM 1305 N N . GLY A 1 177 ? -6.259 -7.768 -8.713 1.00 86.19 177 GLY A N 1
ATOM 1306 C CA . GLY A 1 177 ? -6.248 -9.037 -7.998 1.00 86.19 177 GLY A CA 1
ATOM 1307 C C . GLY A 1 177 ? -4.969 -9.308 -7.200 1.00 86.19 177 GLY A C 1
ATOM 1308 O O . GLY A 1 177 ? -3.906 -8.718 -7.404 1.00 86.19 177 GLY A O 1
ATOM 1309 N N . ILE A 1 178 ? -5.058 -10.269 -6.277 1.00 87.69 178 ILE A N 1
ATOM 1310 C CA . ILE A 1 178 ? -3.959 -10.646 -5.372 1.00 87.69 178 ILE A CA 1
ATOM 1311 C C . ILE A 1 178 ? -2.687 -11.094 -6.109 1.00 87.69 178 ILE A C 1
ATOM 1313 O O . ILE A 1 178 ? -1.576 -10.800 -5.667 1.00 87.69 178 ILE A O 1
ATOM 1317 N N . GLY A 1 179 ? -2.837 -11.792 -7.240 1.00 88.94 179 GLY A N 1
ATOM 1318 C CA . GLY A 1 179 ? -1.708 -12.301 -8.021 1.00 88.94 179 GLY A CA 1
ATOM 1319 C C . GLY A 1 179 ? -0.810 -11.181 -8.545 1.00 88.94 179 GLY A C 1
ATOM 1320 O O . GLY A 1 179 ? 0.413 -11.296 -8.464 1.00 88.94 179 GLY A O 1
ATOM 1321 N N . PHE A 1 180 ? -1.409 -10.075 -8.999 1.00 90.56 180 PHE A N 1
ATOM 1322 C CA . PHE A 1 180 ? -0.672 -8.889 -9.428 1.00 90.56 180 PHE A CA 1
ATOM 1323 C C . PHE A 1 180 ? 0.133 -8.282 -8.279 1.00 90.56 180 PHE A C 1
ATOM 1325 O O . PHE A 1 180 ? 1.319 -8.016 -8.442 1.00 90.56 180 PHE A O 1
ATOM 1332 N N . PHE A 1 181 ? -0.475 -8.097 -7.104 1.00 92.69 181 PHE A N 1
ATOM 1333 C CA . PHE A 1 181 ? 0.215 -7.481 -5.966 1.00 92.69 181 PHE A CA 1
ATOM 1334 C C . PHE A 1 181 ? 1.322 -8.361 -5.392 1.00 92.69 181 PHE A C 1
ATOM 1336 O O . PHE A 1 181 ? 2.346 -7.842 -4.954 1.00 92.69 181 PHE A O 1
ATOM 1343 N N . ALA A 1 182 ? 1.161 -9.684 -5.429 1.00 92.62 182 ALA A N 1
ATOM 1344 C CA . ALA A 1 182 ? 2.229 -10.602 -5.050 1.00 92.62 182 ALA A CA 1
ATOM 1345 C C . ALA A 1 182 ? 3.436 -10.473 -5.993 1.00 92.62 182 ALA A C 1
ATOM 1347 O O . ALA A 1 182 ? 4.569 -10.328 -5.536 1.00 92.62 182 ALA A O 1
ATOM 1348 N N . ASP A 1 183 ? 3.195 -10.469 -7.304 1.00 93.38 183 ASP A N 1
ATOM 1349 C CA . ASP A 1 183 ? 4.238 -10.279 -8.312 1.00 93.38 183 ASP A CA 1
ATOM 1350 C C . ASP A 1 183 ? 4.886 -8.884 -8.212 1.00 93.38 183 ASP A C 1
ATOM 1352 O O . ASP A 1 183 ? 6.113 -8.771 -8.145 1.00 93.38 183 ASP A O 1
ATOM 1356 N N . LEU A 1 184 ? 4.083 -7.825 -8.073 1.00 93.06 184 LEU A N 1
ATOM 1357 C CA . LEU A 1 184 ? 4.563 -6.457 -7.888 1.00 93.06 184 LEU A CA 1
ATOM 1358 C C . LEU A 1 184 ? 5.444 -6.320 -6.639 1.00 93.06 184 LEU A C 1
ATOM 1360 O O . LEU A 1 184 ? 6.518 -5.730 -6.734 1.00 93.06 184 LEU A O 1
ATOM 1364 N N . ALA A 1 185 ? 5.053 -6.903 -5.501 1.00 94.62 185 ALA A N 1
ATOM 1365 C CA . ALA A 1 185 ? 5.858 -6.870 -4.279 1.00 94.62 185 ALA A CA 1
ATOM 1366 C C . ALA A 1 185 ? 7.253 -7.467 -4.511 1.00 94.62 185 ALA A C 1
ATOM 1368 O O . ALA A 1 185 ? 8.264 -6.864 -4.147 1.00 94.62 185 ALA A O 1
ATOM 1369 N N . THR A 1 186 ? 7.329 -8.621 -5.185 1.00 94.75 186 THR A N 1
ATOM 1370 C CA . THR A 1 186 ? 8.622 -9.251 -5.495 1.00 94.75 186 THR A CA 1
ATOM 1371 C C . THR A 1 186 ? 9.477 -8.396 -6.425 1.00 94.75 186 THR A C 1
ATOM 1373 O O . THR A 1 186 ? 10.693 -8.322 -6.242 1.00 94.75 186 THR A O 1
ATOM 1376 N N . LYS A 1 187 ? 8.857 -7.706 -7.387 1.00 94.38 187 LYS A N 1
ATOM 1377 C CA . LYS A 1 187 ? 9.555 -6.820 -8.322 1.00 94.38 187 LYS A CA 1
ATOM 1378 C C . LYS A 1 187 ? 10.039 -5.544 -7.660 1.00 94.38 187 LYS A C 1
ATOM 1380 O O . LYS A 1 187 ? 11.172 -5.159 -7.912 1.00 94.38 187 LYS A O 1
ATOM 1385 N N . ILE A 1 188 ? 9.248 -4.936 -6.778 1.00 93.62 188 ILE A N 1
ATOM 1386 C CA . ILE A 1 188 ? 9.660 -3.765 -5.996 1.00 93.62 188 ILE A CA 1
ATOM 1387 C C . ILE A 1 188 ? 10.859 -4.125 -5.106 1.00 93.62 188 ILE A C 1
ATOM 1389 O O . ILE A 1 188 ? 11.895 -3.463 -5.169 1.00 93.62 188 ILE A O 1
ATOM 1393 N N . ILE A 1 189 ? 10.778 -5.228 -4.352 1.00 93.00 189 ILE A N 1
ATOM 1394 C CA . ILE A 1 189 ? 11.891 -5.701 -3.511 1.00 93.00 189 ILE A CA 1
ATOM 1395 C C . ILE A 1 189 ? 13.129 -6.010 -4.364 1.00 93.00 189 ILE A C 1
ATOM 1397 O O . ILE A 1 189 ? 14.243 -5.595 -4.037 1.00 93.00 189 ILE A O 1
ATOM 1401 N N . GLY A 1 190 ? 12.938 -6.722 -5.476 1.00 90.31 190 GLY A N 1
ATOM 1402 C CA . GLY A 1 190 ? 14.008 -7.080 -6.400 1.00 90.31 190 GLY A CA 1
ATOM 1403 C C . GLY A 1 190 ? 14.657 -5.868 -7.066 1.00 90.31 190 GLY A C 1
ATOM 1404 O O . GLY A 1 190 ? 15.874 -5.868 -7.244 1.00 90.31 190 GLY A O 1
ATOM 1405 N N . ALA A 1 191 ? 13.879 -4.845 -7.415 1.00 88.25 191 ALA A N 1
ATOM 1406 C CA . ALA A 1 191 ? 14.363 -3.607 -8.011 1.00 88.25 191 ALA A CA 1
ATOM 1407 C C . ALA A 1 191 ? 15.225 -2.830 -7.013 1.00 88.25 191 ALA A C 1
ATOM 1409 O O . ALA A 1 191 ? 16.363 -2.488 -7.334 1.00 88.25 191 ALA A O 1
ATOM 1410 N N . VAL A 1 192 ? 14.756 -2.668 -5.770 1.00 88.56 192 VAL A N 1
ATOM 1411 C CA . VAL A 1 192 ? 15.532 -2.003 -4.711 1.00 88.56 192 VAL A CA 1
ATOM 1412 C C . VAL A 1 192 ? 16.839 -2.742 -4.428 1.00 88.56 192 VAL A C 1
ATOM 1414 O O . VAL A 1 192 ? 17.897 -2.117 -4.383 1.00 88.56 192 VAL A O 1
ATOM 1417 N N . ALA A 1 193 ? 16.806 -4.075 -4.336 1.00 90.38 193 ALA A N 1
ATOM 1418 C CA . ALA A 1 193 ? 18.011 -4.885 -4.144 1.00 90.38 193 ALA A CA 1
ATOM 1419 C C . ALA A 1 193 ? 19.029 -4.759 -5.298 1.00 90.38 193 ALA A C 1
ATOM 1421 O O . ALA A 1 193 ? 20.225 -4.964 -5.091 1.00 90.38 193 ALA A O 1
ATOM 1422 N N . GLN A 1 194 ? 18.569 -4.424 -6.506 1.00 87.94 194 GLN A N 1
ATOM 1423 C CA . GLN A 1 194 ? 19.398 -4.250 -7.702 1.00 87.94 194 GLN A CA 1
ATOM 1424 C C . GLN A 1 194 ? 19.797 -2.790 -7.972 1.00 87.94 194 GLN A C 1
ATOM 1426 O O . GLN A 1 194 ? 20.536 -2.544 -8.924 1.00 87.94 194 GLN A O 1
ATOM 1431 N N . GLY A 1 195 ? 19.324 -1.822 -7.177 1.00 84.75 195 GLY A N 1
ATOM 1432 C CA . GLY A 1 195 ? 19.509 -0.395 -7.467 1.00 84.75 195 GLY A CA 1
ATOM 1433 C C . GLY A 1 195 ? 18.745 0.075 -8.713 1.00 84.75 195 GLY A C 1
ATOM 1434 O O . GLY A 1 195 ? 19.203 0.971 -9.419 1.00 84.75 195 GLY A O 1
ATOM 1435 N N . LYS A 1 196 ? 17.611 -0.569 -9.006 1.00 86.81 196 LYS A N 1
ATOM 1436 C CA . LYS A 1 196 ? 16.771 -0.401 -10.199 1.00 86.81 196 LYS A CA 1
ATOM 1437 C C . LYS A 1 196 ? 15.385 0.146 -9.858 1.00 86.81 196 LYS A C 1
ATOM 1439 O O . LYS A 1 196 ? 15.000 0.179 -8.691 1.00 86.81 196 LYS A O 1
ATOM 1444 N N . GLY A 1 197 ? 14.640 0.564 -10.879 1.00 84.75 197 GLY A N 1
ATOM 1445 C CA . GLY A 1 197 ? 13.244 0.988 -10.739 1.00 84.75 197 GLY A CA 1
ATOM 1446 C C . GLY A 1 197 ? 12.241 -0.079 -11.179 1.00 84.75 197 GLY A C 1
ATOM 1447 O O . GLY A 1 197 ? 12.615 -1.145 -11.673 1.00 84.75 197 GLY A O 1
ATOM 1448 N N . VAL A 1 198 ? 10.955 0.230 -11.018 1.00 87.88 198 VAL A N 1
ATOM 1449 C CA . VAL A 1 198 ? 9.835 -0.571 -11.530 1.00 87.88 198 VAL A CA 1
ATOM 1450 C C . VAL A 1 198 ? 8.998 0.288 -12.468 1.00 87.88 198 VAL A C 1
ATOM 1452 O O . VAL A 1 198 ? 8.587 1.390 -12.113 1.00 87.88 198 VAL A O 1
ATOM 1455 N N . CYS A 1 199 ? 8.724 -0.233 -13.658 1.00 87.06 199 CYS A N 1
ATOM 1456 C CA . CYS A 1 199 ? 7.784 0.348 -14.605 1.00 87.06 199 CYS A CA 1
ATOM 1457 C C . CYS A 1 199 ? 6.426 -0.350 -14.514 1.00 87.06 199 CYS A C 1
ATOM 1459 O O . CYS A 1 199 ? 6.361 -1.578 -14.543 1.00 87.06 199 CYS A O 1
ATOM 1461 N N . LEU A 1 200 ? 5.351 0.434 -14.442 1.00 84.81 200 LEU A N 1
ATOM 1462 C CA . LEU A 1 200 ? 3.959 -0.004 -14.494 1.00 84.81 200 LEU A CA 1
ATOM 1463 C C . LEU A 1 200 ? 3.366 0.395 -15.843 1.00 84.81 200 LEU A C 1
ATOM 1465 O O . LEU A 1 200 ? 3.182 1.580 -16.112 1.00 84.81 200 LEU A O 1
ATOM 1469 N N . THR A 1 201 ? 3.062 -0.587 -16.684 1.00 81.25 201 THR A N 1
ATOM 1470 C CA . THR A 1 201 ? 2.574 -0.381 -18.054 1.00 81.25 201 THR A CA 1
ATOM 1471 C C . THR A 1 201 ? 1.185 -0.973 -18.230 1.00 81.25 201 THR A C 1
ATOM 1473 O O . THR A 1 201 ? 0.878 -2.024 -17.670 1.00 81.25 201 THR A O 1
ATOM 1476 N N . LEU A 1 202 ? 0.348 -0.320 -19.036 1.00 76.31 202 LEU A N 1
ATOM 1477 C CA . LEU A 1 202 ? -0.975 -0.833 -19.389 1.00 76.31 202 LEU A CA 1
ATOM 1478 C C . LEU A 1 202 ? -0.857 -2.053 -20.303 1.00 76.31 202 LEU A C 1
ATOM 1480 O O . LEU A 1 202 ? -0.063 -2.078 -21.244 1.00 76.31 202 LEU A O 1
ATOM 1484 N N . ALA A 1 203 ? -1.672 -3.062 -20.030 1.00 74.94 203 ALA A N 1
ATOM 1485 C CA . ALA A 1 203 ? -1.738 -4.290 -20.799 1.00 74.94 203 ALA A CA 1
ATOM 1486 C C . ALA A 1 203 ? -3.165 -4.541 -21.284 1.00 74.94 203 ALA A C 1
ATOM 1488 O O . ALA A 1 203 ? -4.133 -4.260 -20.589 1.00 74.94 203 ALA A O 1
ATOM 1489 N N . TRP A 1 204 ? -3.282 -5.121 -22.479 1.00 63.47 204 TRP A N 1
ATOM 1490 C CA . TRP A 1 204 ? -4.569 -5.540 -23.050 1.00 63.47 204 TRP A CA 1
ATOM 1491 C C . TRP A 1 204 ? -5.079 -6.880 -22.478 1.00 63.47 204 TRP A C 1
ATOM 1493 O O . TRP A 1 204 ? -6.118 -7.395 -22.878 1.00 63.47 204 TRP A O 1
ATOM 1503 N N . GLU A 1 205 ? -4.317 -7.482 -21.567 1.00 73.25 205 GLU A N 1
ATOM 1504 C CA . GLU A 1 205 ? -4.641 -8.736 -20.887 1.00 73.25 205 GLU A CA 1
ATOM 1505 C C . GLU A 1 205 ? -5.165 -8.435 -19.479 1.00 73.25 205 GLU A C 1
ATOM 1507 O O . GLU A 1 205 ? -4.991 -7.329 -18.979 1.00 73.25 205 GLU A O 1
ATOM 1512 N N . PHE A 1 206 ? -5.792 -9.413 -18.824 1.00 69.31 206 PHE A N 1
ATOM 1513 C CA . PHE A 1 206 ? -6.131 -9.302 -17.406 1.00 69.31 206 PHE A CA 1
ATOM 1514 C C . PHE A 1 206 ? -5.013 -9.941 -16.561 1.00 69.31 206 PHE A C 1
ATOM 1516 O O . PHE A 1 206 ? -4.706 -11.115 -16.794 1.00 69.31 206 PHE A O 1
ATOM 1523 N N . PRO A 1 207 ? -4.407 -9.230 -15.590 1.00 74.88 207 PRO A N 1
ATOM 1524 C CA . PRO A 1 207 ? -4.718 -7.868 -15.140 1.00 74.88 207 PRO A CA 1
ATOM 1525 C C . PRO A 1 207 ? -4.240 -6.775 -16.123 1.00 74.88 207 PRO A C 1
ATOM 1527 O O . PRO A 1 207 ? -3.186 -6.933 -16.742 1.00 74.88 207 PRO A O 1
ATOM 1530 N N . PRO A 1 208 ? -4.963 -5.639 -16.225 1.00 72.31 208 PRO A N 1
ATOM 1531 C CA . PRO A 1 208 ? -4.697 -4.575 -17.204 1.00 72.31 208 PRO A CA 1
ATOM 1532 C C . PRO A 1 208 ? -3.439 -3.738 -16.913 1.00 72.31 208 PRO A C 1
ATOM 1534 O O . PRO A 1 208 ? -3.165 -2.766 -17.617 1.00 72.31 208 PRO A O 1
ATOM 1537 N N . LEU A 1 209 ? -2.655 -4.110 -15.896 1.00 81.75 209 LEU A N 1
ATOM 1538 C CA . LEU A 1 209 ? -1.330 -3.564 -15.616 1.00 81.75 209 LEU A CA 1
ATOM 1539 C C . LEU A 1 209 ? -0.286 -4.676 -15.560 1.00 81.75 209 LEU A C 1
ATOM 1541 O O . LEU A 1 209 ? -0.485 -5.723 -14.944 1.00 81.75 209 LEU A O 1
ATOM 1545 N N . LYS A 1 210 ? 0.877 -4.393 -16.143 1.00 85.62 210 LYS A N 1
ATOM 1546 C CA . LYS A 1 210 ? 2.102 -5.183 -16.025 1.00 85.62 210 LYS A CA 1
ATOM 1547 C C . LYS A 1 210 ? 3.160 -4.375 -15.291 1.00 85.62 210 LYS A C 1
ATOM 1549 O O . LYS A 1 210 ? 3.272 -3.168 -15.486 1.00 85.62 210 LYS A O 1
ATOM 1554 N N . SER A 1 211 ? 3.937 -5.054 -14.456 1.00 86.19 211 SER A N 1
ATOM 1555 C CA . SER A 1 211 ? 5.071 -4.480 -13.736 1.00 86.19 211 SER A CA 1
ATOM 1556 C C . SER A 1 211 ? 6.378 -5.101 -14.229 1.00 86.19 211 SER A C 1
ATOM 1558 O O . SER A 1 211 ? 6.449 -6.314 -14.430 1.00 86.19 211 SER A O 1
ATOM 1560 N N . GLU A 1 212 ? 7.426 -4.303 -14.421 1.00 86.38 212 GLU A N 1
ATOM 1561 C CA . GLU A 1 212 ? 8.736 -4.781 -14.885 1.00 86.38 212 GLU A CA 1
ATOM 1562 C C . GLU A 1 212 ? 9.875 -4.052 -14.169 1.00 86.38 212 GLU A C 1
ATOM 1564 O O . GLU A 1 212 ? 9.795 -2.848 -13.936 1.00 86.38 212 GLU A O 1
ATOM 1569 N N . ILE A 1 213 ? 10.938 -4.782 -13.810 1.00 84.62 213 ILE A N 1
ATOM 1570 C CA . ILE A 1 213 ? 12.159 -4.183 -13.256 1.00 84.62 213 ILE A CA 1
ATOM 1571 C C . ILE A 1 213 ? 12.985 -3.622 -14.411 1.00 84.62 213 ILE A C 1
ATOM 1573 O O . ILE A 1 213 ? 13.259 -4.342 -15.373 1.00 84.62 213 ILE A O 1
ATOM 1577 N N . MET A 1 214 ? 13.447 -2.381 -14.273 1.00 78.62 214 MET A N 1
ATOM 1578 C CA . MET A 1 214 ? 14.233 -1.682 -15.290 1.00 78.62 214 MET A CA 1
ATOM 1579 C C . MET A 1 214 ? 15.612 -1.286 -14.781 1.00 78.62 214 MET A C 1
ATOM 1581 O O . MET A 1 214 ? 15.689 -0.601 -13.740 1.00 78.62 214 MET A O 1
#

Solvent-accessible surface area (backbone atoms only — not comparable to full-atom values): 12212 Å² total; per-residue (Å²): 122,76,68,62,59,57,53,54,56,49,54,54,50,57,62,61,65,72,72,74,77,86,72,81,67,78,81,70,80,74,73,72,77,81,75,87,57,88,89,72,74,77,56,61,74,66,87,73,57,71,66,60,39,53,50,36,48,48,47,40,73,51,12,86,43,34,38,68,65,82,65,39,54,45,63,78,66,52,73,64,48,40,35,74,77,61,64,42,48,75,69,54,46,50,45,43,51,53,41,39,48,47,33,60,80,68,81,88,77,80,77,86,78,73,82,90,58,86,50,102,61,72,43,50,51,45,44,34,64,39,41,70,45,67,66,50,20,34,42,44,54,8,28,73,66,28,42,43,14,21,42,40,34,47,18,58,49,16,83,69,39,77,59,78,67,16,55,53,35,32,26,24,50,78,57,42,34,69,70,48,32,46,53,45,24,54,41,48,55,52,12,53,77,67,71,22,20,39,28,41,29,80,40,100,50,91,44,47,60,44,73,45,70,90

Mean predicted aligned error: 13.14 Å

pLDDT: mean 73.37, std 21.42, range [29.88, 97.69]

Secondary structure (DSSP, 8-state):
-HHHHHHHHHHHHHHHTTS------------------TT----PPPPPPHHHHHHHHHHHHTGGGEEEETTEEEE-S-HHHHHHTS---HHHHHHIIIIIIS-----------------S-SSEEE-HHHHHSSTTHHHHHHHHH-HHHHHHHHHHHGGG--SHHHHHHHTHHHHHHHHHHHHHHHHHHHHHHHT--EEEEE-SSSSSEEEEE-